Protein AF-A0A1Z5JQT5-F1 (afdb_monomer_lite)

Structure (mmCIF, N/CA/C/O backbone):
data_AF-A0A1Z5JQT5-F1
#
_entry.id   AF-A0A1Z5JQT5-F1
#
loop_
_atom_site.group_PDB
_atom_site.id
_atom_site.type_symbol
_atom_site.label_atom_id
_atom_site.label_alt_id
_atom_site.label_comp_id
_atom_site.label_asym_id
_atom_site.label_entity_id
_atom_site.label_seq_id
_atom_site.pdbx_PDB_ins_code
_atom_site.Cartn_x
_atom_site.Cartn_y
_atom_site.Cartn_z
_atom_site.occupancy
_atom_site.B_iso_or_equiv
_atom_site.auth_seq_id
_atom_site.auth_comp_id
_atom_site.auth_asym_id
_atom_site.auth_atom_id
_atom_site.pdbx_PDB_model_num
ATOM 1 N N . MET A 1 1 ? -20.930 6.058 6.131 1.00 84.38 1 MET A N 1
ATOM 2 C CA . MET A 1 1 ? -21.187 4.616 6.336 1.00 84.38 1 MET A CA 1
ATOM 3 C C . MET A 1 1 ? -21.715 3.926 5.079 1.00 84.38 1 MET A C 1
ATOM 5 O O . MET A 1 1 ? -20.991 3.110 4.537 1.00 84.38 1 MET A O 1
ATOM 9 N N . THR A 1 2 ? -22.906 4.267 4.563 1.00 89.25 2 THR A N 1
ATOM 10 C CA . THR A 1 2 ? -23.561 3.540 3.448 1.00 89.25 2 THR A CA 1
ATOM 11 C C . THR A 1 2 ? -22.712 3.396 2.183 1.00 89.25 2 THR A C 1
ATOM 13 O O . THR A 1 2 ? -22.731 2.344 1.564 1.00 89.25 2 THR A O 1
ATOM 16 N N . GLN A 1 3 ? -21.939 4.419 1.809 1.00 91.00 3 GLN A N 1
ATOM 17 C CA . GLN A 1 3 ? -21.047 4.343 0.643 1.00 91.00 3 GLN A CA 1
ATOM 18 C C . GLN A 1 3 ? -19.898 3.344 0.835 1.00 91.00 3 GLN A C 1
ATOM 20 O O . GLN A 1 3 ? -19.512 2.678 -0.115 1.00 91.00 3 GLN A O 1
ATOM 25 N N . ILE A 1 4 ? -19.366 3.243 2.057 1.00 93.81 4 ILE A N 1
ATOM 26 C CA . ILE A 1 4 ? -18.270 2.327 2.394 1.00 93.81 4 ILE A CA 1
ATOM 27 C C . ILE A 1 4 ? -18.799 0.894 2.371 1.00 93.81 4 ILE A C 1
ATOM 29 O O . ILE A 1 4 ? -18.241 0.053 1.678 1.00 93.81 4 ILE A O 1
ATOM 33 N N . GLN A 1 5 ? -19.921 0.648 3.056 1.00 92.62 5 GLN A N 1
ATOM 34 C CA . GLN A 1 5 ? -20.553 -0.670 3.064 1.00 92.62 5 GLN A CA 1
ATOM 35 C C . GLN A 1 5 ? -20.974 -1.101 1.656 1.00 92.62 5 GLN A C 1
ATOM 37 O O . GLN A 1 5 ? -20.654 -2.203 1.246 1.00 92.62 5 GLN A O 1
ATOM 42 N N . GLY A 1 6 ? -21.592 -0.212 0.873 1.00 92.19 6 GLY A N 1
ATOM 43 C CA . GLY A 1 6 ? -22.003 -0.543 -0.491 1.00 92.19 6 GLY A CA 1
ATOM 44 C C . GLY A 1 6 ? -20.834 -0.896 -1.416 1.00 92.19 6 GLY A C 1
ATOM 45 O O . GLY A 1 6 ? -21.011 -1.690 -2.332 1.00 92.19 6 GLY A O 1
ATOM 46 N N . ALA A 1 7 ? -19.638 -0.343 -1.181 1.00 91.88 7 ALA A N 1
ATOM 47 C CA . ALA A 1 7 ? -18.440 -0.748 -1.914 1.00 91.88 7 ALA A CA 1
ATOM 48 C C . ALA A 1 7 ? -17.965 -2.154 -1.510 1.00 91.88 7 ALA A C 1
ATOM 50 O O . ALA A 1 7 ? -17.569 -2.923 -2.382 1.00 91.88 7 ALA A O 1
ATOM 51 N N . VAL A 1 8 ? -18.033 -2.492 -0.217 1.00 89.69 8 VAL A N 1
ATOM 52 C CA . VAL A 1 8 ? -17.745 -3.847 0.287 1.00 89.69 8 VAL A CA 1
ATOM 53 C C . VAL A 1 8 ? -18.736 -4.852 -0.291 1.00 89.69 8 VAL A C 1
ATOM 55 O O . VAL A 1 8 ? -18.311 -5.848 -0.866 1.00 89.69 8 VAL A O 1
ATOM 58 N N . ASP A 1 9 ? -20.035 -4.557 -0.206 1.00 88.06 9 ASP A N 1
ATOM 59 C CA . ASP A 1 9 ? -21.102 -5.415 -0.728 1.00 88.06 9 ASP A CA 1
ATOM 60 C C . ASP A 1 9 ? -20.895 -5.665 -2.225 1.00 88.06 9 ASP A C 1
ATOM 62 O O . ASP A 1 9 ? -20.856 -6.807 -2.663 1.00 88.06 9 ASP A O 1
ATOM 66 N N . TRP A 1 10 ? -20.638 -4.609 -3.006 1.00 86.75 10 TRP A N 1
ATOM 67 C CA . TRP A 1 10 ? -20.385 -4.740 -4.441 1.00 86.75 10 TRP A CA 1
ATOM 68 C C . TRP A 1 10 ? -19.139 -5.581 -4.749 1.00 86.75 10 TRP A C 1
ATOM 70 O O . TRP A 1 10 ? -19.194 -6.466 -5.594 1.00 86.75 10 TRP A O 1
ATOM 80 N N . LEU A 1 11 ? -18.013 -5.347 -4.064 1.00 80.62 11 LEU A N 1
ATOM 81 C CA . LEU A 1 11 ? -16.800 -6.149 -4.266 1.00 80.62 11 LEU A CA 1
ATOM 82 C C . LEU A 1 11 ? -17.009 -7.618 -3.869 1.00 80.62 11 LEU A C 1
ATOM 84 O O . LEU A 1 11 ? -16.407 -8.508 -4.473 1.00 80.62 11 LEU A O 1
ATOM 88 N N . SER A 1 12 ? -17.849 -7.879 -2.870 1.00 77.38 12 SER A N 1
ATOM 89 C CA . SER A 1 12 ? -18.138 -9.240 -2.432 1.00 77.38 12 SER A CA 1
ATOM 90 C C . SER A 1 12 ? -19.065 -9.953 -3.405 1.00 77.38 12 SER A C 1
ATOM 92 O O . SER A 1 12 ? -18.707 -11.004 -3.934 1.00 77.38 12 SER A O 1
ATOM 94 N N . ASP A 1 13 ? -20.197 -9.331 -3.715 1.00 76.75 13 ASP A N 1
ATOM 95 C CA . ASP A 1 13 ? -21.256 -9.918 -4.527 1.00 76.75 13 ASP A CA 1
ATOM 96 C C . ASP A 1 13 ? -20.857 -10.023 -6.007 1.00 76.75 13 ASP A C 1
ATOM 98 O O . ASP A 1 13 ? -21.159 -11.019 -6.663 1.00 76.75 13 ASP A O 1
ATOM 102 N N . GLU A 1 14 ? -20.153 -9.019 -6.544 1.00 76.44 14 GLU A N 1
ATOM 103 C CA . GLU A 1 14 ? -19.874 -8.913 -7.985 1.00 76.44 14 GLU A CA 1
ATOM 104 C C . GLU A 1 14 ? -18.462 -9.358 -8.369 1.00 76.44 14 GLU A C 1
ATOM 106 O O . GLU A 1 14 ? -18.218 -9.714 -9.524 1.00 76.44 14 GLU A O 1
ATOM 111 N N . CYS A 1 15 ? -17.506 -9.309 -7.436 1.00 72.12 15 CYS A N 1
ATOM 112 C CA . CYS A 1 15 ? -16.122 -9.717 -7.696 1.00 72.12 15 CYS A CA 1
ATOM 113 C C . CYS A 1 15 ? -15.707 -10.979 -6.928 1.00 72.12 15 CYS A C 1
ATOM 115 O O . CYS A 1 15 ? -14.602 -11.478 -7.153 1.00 72.12 15 CYS A O 1
ATOM 117 N N . GLY A 1 16 ? -16.565 -11.508 -6.049 1.00 65.94 16 GLY A N 1
ATOM 118 C CA . GLY A 1 16 ? -16.287 -12.718 -5.273 1.00 65.94 16 GLY A CA 1
ATOM 119 C C . GLY A 1 16 ? -15.163 -12.544 -4.252 1.00 65.94 16 GLY A C 1
ATOM 120 O O . GLY A 1 16 ? -14.545 -13.527 -3.849 1.00 65.94 16 GLY A O 1
ATOM 121 N N . VAL A 1 17 ? -14.845 -11.305 -3.862 1.00 75.69 17 VAL A N 1
ATOM 122 C CA . VAL A 1 17 ? -13.836 -11.043 -2.833 1.00 75.69 17 VAL A CA 1
ATOM 123 C C . VAL A 1 17 ? -14.492 -11.247 -1.462 1.00 75.69 17 VAL A C 1
ATOM 125 O O . VAL A 1 17 ? -15.486 -10.581 -1.165 1.00 75.69 17 VAL A O 1
ATOM 128 N N . PRO A 1 18 ? -13.978 -12.136 -0.595 1.00 77.94 18 PRO A N 1
ATOM 129 C CA . PRO A 1 18 ? -14.559 -12.316 0.731 1.00 77.94 18 PRO A CA 1
ATOM 130 C C . PRO A 1 18 ? -14.515 -11.003 1.523 1.00 77.94 18 PRO A C 1
ATOM 132 O O . PRO A 1 18 ? -13.472 -10.345 1.584 1.00 77.94 18 PRO A O 1
ATOM 135 N N . ALA A 1 19 ? -15.639 -10.596 2.115 1.00 79.88 19 ALA A N 1
ATOM 136 C CA . ALA A 1 19 ? -15.741 -9.326 2.839 1.00 79.88 19 ALA A CA 1
ATOM 137 C C . ALA A 1 19 ? -14.724 -9.235 3.994 1.00 79.88 19 ALA A C 1
ATOM 139 O O . ALA A 1 19 ? -14.162 -8.174 4.251 1.00 79.88 19 ALA A O 1
ATOM 140 N N . GLU A 1 20 ? -14.409 -10.358 4.638 1.00 82.81 20 GLU A N 1
ATOM 141 C CA . GLU A 1 20 ? -13.404 -10.480 5.699 1.00 82.81 20 GLU A CA 1
ATOM 142 C C . GLU A 1 20 ? -11.948 -10.263 5.238 1.00 82.81 20 GLU A C 1
ATOM 144 O O . GLU A 1 20 ? -11.056 -10.027 6.064 1.00 82.81 20 GLU A O 1
ATOM 149 N N . GLU A 1 21 ? -11.688 -10.328 3.929 1.00 83.50 21 GLU A N 1
ATOM 150 C CA . GLU A 1 21 ? -10.397 -9.987 3.323 1.00 83.50 21 GLU A CA 1
ATOM 151 C C . GLU A 1 21 ? -10.305 -8.485 2.977 1.00 83.50 21 GLU A C 1
ATOM 153 O O . GLU A 1 21 ? -9.206 -7.951 2.803 1.00 83.50 21 GLU A O 1
ATOM 158 N N . MET A 1 22 ? -11.427 -7.752 2.964 1.00 88.12 22 MET A N 1
ATOM 159 C CA . MET A 1 22 ? -11.479 -6.303 2.714 1.00 88.12 22 MET A CA 1
ATOM 160 C C . MET A 1 22 ? -11.195 -5.501 3.989 1.00 88.12 22 MET A C 1
ATOM 162 O O . MET A 1 22 ? -12.060 -4.877 4.593 1.00 88.12 22 MET A O 1
ATOM 166 N N . ARG A 1 23 ? -9.935 -5.532 4.418 1.00 92.69 23 ARG A N 1
ATOM 167 C CA . ARG A 1 23 ? -9.510 -5.036 5.740 1.00 92.69 23 ARG A CA 1
ATOM 168 C C . ARG A 1 23 ? -9.166 -3.546 5.780 1.00 92.69 23 ARG A C 1
ATOM 170 O O . ARG A 1 23 ? -9.054 -2.979 6.865 1.00 92.69 23 ARG A O 1
ATOM 177 N N . GLY A 1 24 ? -8.954 -2.932 4.620 1.00 97.12 24 GLY A N 1
ATOM 178 C CA . GLY A 1 24 ? -8.420 -1.580 4.492 1.00 97.12 24 GLY A CA 1
ATOM 179 C C . GLY A 1 24 ? -9.352 -0.626 3.771 1.00 97.12 24 GLY A C 1
ATOM 180 O O . GLY A 1 24 ? -10.077 -1.026 2.862 1.00 97.12 24 GLY A O 1
ATOM 181 N N . PHE A 1 25 ? -9.268 0.653 4.121 1.00 97.69 25 PHE A N 1
ATOM 182 C CA . PHE A 1 25 ? -9.968 1.718 3.416 1.00 97.69 25 PHE A CA 1
ATOM 183 C C . PHE A 1 25 ? -9.046 2.896 3.101 1.00 97.69 25 PHE A C 1
ATOM 185 O O . PHE A 1 25 ? -8.092 3.185 3.819 1.00 97.69 25 PHE A O 1
ATOM 192 N N . ARG A 1 26 ? -9.350 3.585 2.000 1.00 96.62 26 ARG A N 1
ATOM 193 C CA . ARG A 1 26 ? -8.814 4.905 1.675 1.00 96.62 26 ARG A CA 1
ATOM 194 C C . ARG A 1 26 ? -9.935 5.744 1.093 1.00 96.62 26 ARG A C 1
ATOM 196 O O . ARG A 1 26 ? -10.565 5.352 0.112 1.00 96.62 26 ARG A O 1
ATOM 203 N N . THR A 1 27 ? -10.165 6.914 1.670 1.00 95.81 27 THR A N 1
ATOM 204 C CA . THR A 1 27 ? -11.237 7.797 1.220 1.00 95.81 27 THR A CA 1
ATOM 205 C C . THR A 1 27 ? -10.892 8.472 -0.120 1.00 95.81 27 THR A C 1
ATOM 207 O O . THR A 1 27 ? -9.739 8.875 -0.338 1.00 95.81 27 THR A O 1
ATOM 210 N N . PRO A 1 28 ? -11.866 8.662 -1.028 1.00 94.50 28 PRO A N 1
ATOM 211 C CA . PRO A 1 28 ? -11.665 9.435 -2.250 1.00 94.50 28 PRO A CA 1
ATOM 212 C C . PRO A 1 28 ? -11.107 10.839 -1.979 1.00 94.50 28 PRO A C 1
ATOM 214 O O . PRO A 1 28 ? -11.523 11.528 -1.045 1.00 94.50 28 PRO A O 1
ATOM 217 N N . PHE A 1 29 ? -10.158 11.270 -2.818 1.00 92.38 29 PHE A N 1
ATOM 218 C CA . PHE A 1 29 ? -9.464 12.565 -2.717 1.00 92.38 29 PHE A CA 1
ATOM 219 C C . PHE A 1 29 ? -8.757 12.819 -1.376 1.00 92.38 29 PHE A C 1
ATOM 221 O O . PHE A 1 29 ? -8.445 13.967 -1.062 1.00 92.38 29 PHE A O 1
ATOM 228 N N . LEU A 1 30 ? -8.540 11.774 -0.567 1.00 93.75 30 LEU A N 1
ATOM 229 C CA . LEU A 1 30 ? -8.039 11.892 0.808 1.00 93.75 30 LEU A CA 1
ATOM 230 C C . LEU A 1 30 ? -8.900 12.843 1.658 1.00 93.75 30 LEU A C 1
ATOM 232 O O . LEU A 1 30 ? -8.445 13.453 2.628 1.00 93.75 30 LEU A O 1
ATOM 236 N N . ASN A 1 31 ? -10.173 12.999 1.288 1.00 94.31 31 ASN A N 1
ATOM 237 C CA . ASN A 1 31 ? -11.104 13.872 1.967 1.00 94.31 31 ASN A CA 1
ATOM 238 C C . ASN A 1 31 ? -11.766 13.177 3.168 1.00 94.31 31 ASN A C 1
ATOM 240 O O . ASN A 1 31 ? -12.968 12.933 3.174 1.00 94.31 31 ASN A O 1
ATOM 244 N N . TRP A 1 32 ? -10.965 12.855 4.181 1.00 95.81 32 TRP A N 1
ATOM 245 C CA . TRP A 1 32 ? -11.426 12.211 5.414 1.00 95.81 32 TRP A CA 1
ATOM 246 C C . TRP A 1 32 ? -11.886 13.248 6.449 1.00 95.81 32 TRP A C 1
ATOM 248 O O . TRP A 1 32 ? -11.502 14.423 6.389 1.00 95.81 32 TRP A O 1
ATOM 258 N N . ASP A 1 33 ? -12.688 12.795 7.404 1.00 97.06 33 ASP A N 1
ATOM 259 C CA . ASP A 1 33 ? -13.052 13.492 8.637 1.00 97.06 33 ASP A CA 1
ATOM 260 C C . ASP A 1 33 ? -13.248 12.475 9.778 1.00 97.06 33 ASP A C 1
ATOM 262 O O . ASP A 1 33 ? -13.105 11.269 9.568 1.00 97.06 33 ASP A O 1
ATOM 266 N N . ASP A 1 34 ? -13.597 12.943 10.979 1.00 97.44 34 ASP A N 1
ATOM 267 C CA . ASP A 1 34 ? -13.868 12.053 12.117 1.00 97.44 34 ASP A CA 1
ATOM 268 C C . ASP A 1 34 ? -14.972 11.033 11.810 1.00 97.44 34 ASP A C 1
ATOM 270 O O . ASP A 1 34 ? -14.841 9.847 12.102 1.00 97.44 34 ASP A O 1
ATOM 274 N N . SER A 1 35 ? -16.042 11.467 11.136 1.00 97.62 35 SER A N 1
ATOM 275 C CA . SER A 1 35 ? -17.159 10.586 10.788 1.00 97.62 35 SER A CA 1
ATOM 276 C C . SER A 1 35 ? -16.720 9.431 9.885 1.00 97.62 35 SER A C 1
ATOM 278 O O . SER A 1 35 ? -17.228 8.318 10.012 1.00 97.62 35 SER A O 1
ATOM 280 N N . THR A 1 36 ? -15.754 9.668 8.997 1.00 97.62 36 THR A N 1
ATOM 281 C CA . THR A 1 36 ? -15.153 8.647 8.139 1.00 97.62 36 THR A CA 1
ATOM 282 C C . THR A 1 36 ? -14.489 7.572 8.997 1.00 97.62 36 THR A C 1
ATOM 284 O O . THR A 1 36 ? -14.853 6.405 8.877 1.00 97.62 36 THR A O 1
ATOM 287 N N . LEU A 1 37 ? -13.607 7.966 9.919 1.00 98.19 37 LEU A N 1
ATOM 288 C CA . LEU A 1 37 ? -12.870 7.052 10.800 1.00 98.19 37 LEU A CA 1
ATOM 289 C C . LEU A 1 37 ? -13.805 6.287 11.749 1.00 98.19 37 LEU A C 1
ATOM 291 O O . LEU A 1 37 ? -13.690 5.071 11.896 1.00 98.19 37 LEU A O 1
ATOM 295 N N . GLN A 1 38 ? -14.799 6.968 12.324 1.00 98.38 38 GLN A N 1
ATOM 296 C CA . GLN A 1 38 ? -15.797 6.331 13.187 1.00 98.38 38 GLN A CA 1
ATOM 297 C C . GLN A 1 38 ? -16.672 5.331 12.424 1.00 98.38 38 GLN A C 1
ATOM 299 O O . GLN A 1 38 ? -17.009 4.275 12.957 1.00 98.38 38 GLN A O 1
ATOM 304 N N . ASN A 1 39 ? -17.008 5.616 11.163 1.00 98.19 39 ASN A N 1
ATOM 305 C CA . ASN A 1 39 ? -17.723 4.661 10.321 1.00 98.19 39 ASN A CA 1
ATOM 306 C C . ASN A 1 39 ? -16.871 3.419 10.031 1.00 98.19 39 ASN A C 1
ATOM 308 O O . ASN A 1 39 ? -17.399 2.317 10.096 1.00 98.19 39 ASN A O 1
ATOM 312 N N . LEU A 1 40 ? -15.577 3.577 9.734 1.00 98.25 40 LEU A N 1
ATOM 313 C CA . LEU A 1 40 ? -14.667 2.445 9.506 1.00 98.25 40 LEU A CA 1
ATOM 314 C C . LEU A 1 40 ? -14.547 1.559 10.742 1.00 98.25 40 LEU A C 1
ATOM 316 O O . LEU A 1 40 ? -14.677 0.341 10.642 1.00 98.25 40 LEU A O 1
ATOM 320 N N . HIS A 1 41 ? -14.384 2.182 11.907 1.00 98.06 41 HIS A N 1
ATOM 321 C CA . HIS A 1 41 ? -14.336 1.486 13.185 1.00 98.06 41 HIS A CA 1
ATOM 322 C C . HIS A 1 41 ? -15.634 0.709 13.462 1.00 98.06 41 HIS A C 1
ATOM 324 O O . HIS A 1 41 ? -15.585 -0.464 13.818 1.00 98.06 41 HIS A O 1
ATOM 330 N N . GLN A 1 42 ? -16.801 1.321 13.229 1.00 97.25 42 GLN A N 1
ATOM 331 C CA . GLN A 1 42 ? -18.102 0.656 13.398 1.00 97.25 42 GLN A CA 1
ATOM 332 C C . GLN A 1 42 ? -18.321 -0.502 12.417 1.00 97.25 42 GLN A C 1
ATOM 334 O O . GLN A 1 42 ? -18.984 -1.475 12.766 1.00 97.25 42 GLN A O 1
ATOM 339 N N . LEU A 1 43 ? -17.771 -0.400 11.206 1.00 96.00 43 LEU A N 1
ATOM 340 C CA . LEU A 1 43 ? -17.831 -1.448 10.187 1.00 96.00 43 LEU A CA 1
ATOM 341 C C . LEU A 1 43 ? -16.770 -2.546 10.384 1.00 96.00 43 LEU A C 1
ATOM 343 O O . LEU A 1 43 ? -16.779 -3.529 9.652 1.00 96.00 43 LEU A O 1
ATOM 347 N N . GLY A 1 44 ? -15.876 -2.408 11.367 1.00 95.50 44 GLY A N 1
ATOM 348 C CA . GLY A 1 44 ? -14.864 -3.419 11.676 1.00 95.50 44 GLY A CA 1
ATOM 349 C C . GLY A 1 44 ? -13.681 -3.451 10.707 1.00 95.50 44 GLY A C 1
ATOM 350 O O . GLY A 1 44 ? -13.011 -4.479 10.610 1.00 95.50 44 GLY A O 1
ATOM 351 N N . PHE A 1 45 ? -13.400 -2.350 10.000 1.00 98.00 45 PHE A N 1
ATOM 352 C CA . PHE A 1 45 ? -12.171 -2.238 9.212 1.00 98.00 45 PHE A CA 1
ATOM 353 C C . PHE A 1 45 ? -10.944 -2.317 10.124 1.00 98.00 45 PHE A C 1
ATOM 355 O O . PHE A 1 45 ? -10.934 -1.774 11.229 1.00 98.00 45 PHE A O 1
ATOM 362 N N . LEU A 1 46 ? -9.886 -2.960 9.633 1.00 97.81 46 LEU A N 1
ATOM 363 C CA . LEU A 1 46 ? -8.621 -3.056 10.353 1.00 97.81 46 LEU A CA 1
ATOM 364 C C . LEU A 1 46 ? -7.843 -1.742 10.282 1.00 97.81 46 LEU A C 1
ATOM 366 O O . LEU A 1 46 ? -7.211 -1.361 11.267 1.00 97.81 46 LEU A O 1
ATOM 370 N N . TYR A 1 47 ? -7.852 -1.077 9.122 1.00 98.62 47 TYR A N 1
ATOM 371 C CA . TYR A 1 47 ? -7.077 0.144 8.930 1.00 98.62 47 TYR A CA 1
ATOM 372 C C . TYR A 1 47 ? -7.690 1.155 7.953 1.00 98.62 47 TYR A C 1
ATOM 374 O O . TYR A 1 47 ? -8.330 0.790 6.964 1.00 98.62 47 TYR A O 1
ATOM 382 N N . ASP A 1 48 ? -7.415 2.432 8.214 1.00 98.50 48 ASP A N 1
ATOM 383 C CA . ASP A 1 48 ? -7.474 3.530 7.250 1.00 98.50 48 ASP A CA 1
ATOM 384 C C . ASP A 1 48 ? -6.068 3.822 6.692 1.00 98.50 48 ASP A C 1
ATOM 386 O O . ASP A 1 48 ? -5.038 3.525 7.305 1.00 98.50 48 ASP A O 1
ATOM 390 N N . SER A 1 49 ? -6.018 4.356 5.477 1.00 97.62 49 SER A N 1
ATOM 391 C CA . SER A 1 49 ? -4.811 4.928 4.884 1.00 97.62 49 SER A CA 1
ATOM 392 C C . SER A 1 49 ? -5.193 6.162 4.085 1.00 97.62 49 SER A C 1
ATOM 394 O O . SER A 1 49 ? -5.054 6.193 2.858 1.00 97.62 49 SER A O 1
ATOM 396 N N . SER A 1 50 ? -5.739 7.160 4.778 1.00 96.38 50 SER A N 1
ATOM 397 C CA . SER A 1 50 ? -6.194 8.412 4.169 1.00 96.38 50 SER A CA 1
ATOM 398 C C . SER A 1 50 ? -5.447 9.639 4.684 1.00 96.38 50 SER A C 1
ATOM 400 O O . SER A 1 50 ? -5.555 10.709 4.073 1.00 96.38 50 SER A O 1
ATOM 402 N N . ILE A 1 51 ? -4.714 9.536 5.797 1.00 95.38 51 ILE A N 1
ATOM 403 C CA . ILE A 1 51 ? -4.215 10.709 6.506 1.00 95.38 51 ILE A CA 1
ATOM 404 C C . ILE A 1 51 ? -2.755 10.988 6.154 1.00 95.38 51 ILE A C 1
ATOM 406 O O . ILE A 1 51 ? -1.840 10.230 6.472 1.00 95.38 51 ILE A O 1
ATOM 410 N N . ALA A 1 52 ? -2.515 12.138 5.524 1.00 93.12 52 ALA A N 1
ATOM 411 C CA . ALA A 1 52 ? -1.165 12.638 5.302 1.00 93.12 52 ALA A CA 1
ATOM 412 C C . ALA A 1 52 ? -0.650 13.392 6.549 1.00 93.12 52 ALA A C 1
ATOM 414 O O . ALA A 1 52 ? -1.324 14.322 7.020 1.00 93.12 52 ALA A O 1
ATOM 415 N N . PRO A 1 53 ? 0.535 13.036 7.082 1.00 91.75 53 PRO A N 1
ATOM 416 C CA . PRO A 1 53 ? 1.162 13.781 8.164 1.00 91.75 53 PRO A CA 1
ATOM 417 C C . PRO A 1 53 ? 1.795 15.087 7.664 1.00 91.75 53 PRO A C 1
ATOM 419 O O . PRO A 1 53 ? 2.236 15.177 6.519 1.00 91.75 53 PRO A O 1
ATOM 422 N N . VAL A 1 54 ? 1.909 16.082 8.548 1.00 88.19 54 VAL A N 1
ATOM 423 C CA . VAL A 1 54 ? 2.630 17.356 8.292 1.00 88.19 54 VAL A CA 1
ATOM 424 C C . VAL A 1 54 ? 3.923 17.480 9.104 1.00 88.19 54 VAL A C 1
ATOM 426 O O . VAL A 1 54 ? 4.408 18.571 9.402 1.00 88.19 54 VAL A O 1
ATOM 429 N N . ASP A 1 55 ? 4.531 16.349 9.449 1.00 81.94 55 ASP A N 1
ATOM 430 C CA . ASP A 1 55 ? 5.697 16.243 10.329 1.00 81.94 55 ASP A CA 1
ATOM 431 C C . ASP A 1 55 ? 7.044 16.480 9.611 1.00 81.94 55 ASP A C 1
ATOM 433 O O . ASP A 1 55 ? 8.088 16.076 10.114 1.00 81.94 55 ASP A O 1
ATOM 437 N N . HIS A 1 56 ? 7.064 17.166 8.460 1.00 85.12 56 HIS A N 1
ATOM 438 C CA . HIS A 1 56 ? 8.223 17.277 7.553 1.00 85.12 56 HIS A CA 1
ATOM 439 C C . HIS A 1 56 ? 9.546 17.683 8.224 1.00 85.12 56 HIS A C 1
ATOM 441 O O . HIS A 1 56 ? 10.615 17.175 7.884 1.00 85.12 56 HIS A O 1
ATOM 447 N N . THR A 1 57 ? 9.501 18.612 9.181 1.00 84.88 57 THR A N 1
ATOM 448 C CA . THR A 1 57 ? 10.703 19.032 9.918 1.00 84.88 57 THR A CA 1
ATOM 449 C C . THR A 1 57 ? 11.066 18.027 11.010 1.00 84.88 57 THR A C 1
ATOM 451 O O . THR A 1 57 ? 12.235 17.673 11.151 1.00 84.88 57 THR A O 1
ATOM 454 N N . ALA A 1 58 ? 10.072 17.538 11.756 1.00 87.12 58 ALA A N 1
ATOM 455 C CA . ALA A 1 58 ? 10.269 16.592 12.854 1.00 87.12 58 ALA A CA 1
ATOM 456 C C . ALA A 1 58 ? 10.772 15.224 12.355 1.00 87.12 58 ALA A C 1
ATOM 458 O O . ALA A 1 58 ? 11.656 14.623 12.966 1.00 87.12 58 ALA A O 1
ATOM 459 N N . ASN A 1 59 ? 10.290 14.782 11.191 1.00 88.19 59 ASN A N 1
ATOM 460 C CA . ASN A 1 59 ? 10.700 13.547 10.528 1.00 88.19 59 ASN A CA 1
ATOM 461 C C . ASN A 1 59 ? 12.017 13.677 9.738 1.00 88.19 59 ASN A C 1
ATOM 463 O O . ASN A 1 59 ? 12.429 12.734 9.058 1.00 88.19 59 ASN A O 1
ATOM 467 N N . GLN A 1 60 ? 12.685 14.837 9.804 1.00 93.06 60 GLN A N 1
ATOM 468 C CA . GLN A 1 60 ? 13.918 15.135 9.067 1.00 93.06 60 GLN A CA 1
ATOM 469 C C . GLN A 1 60 ? 13.782 14.908 7.550 1.00 93.06 6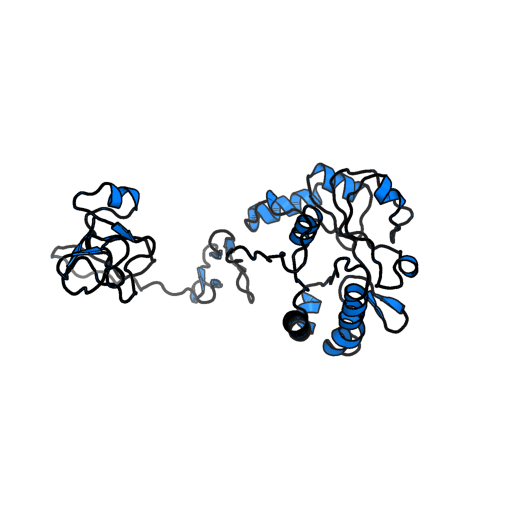0 GLN A C 1
ATOM 471 O O . GLN A 1 60 ? 14.693 14.388 6.900 1.00 93.06 60 GLN A O 1
ATOM 476 N N . ARG A 1 61 ? 12.632 15.292 6.990 1.00 91.31 61 ARG A N 1
ATOM 477 C CA . ARG A 1 61 ? 12.291 15.215 5.564 1.00 91.31 61 ARG A CA 1
ATOM 478 C C . ARG A 1 61 ? 12.514 13.839 4.950 1.00 91.31 61 ARG A C 1
ATOM 480 O O . ARG A 1 61 ? 13.180 13.712 3.917 1.00 91.31 61 ARG A O 1
ATOM 487 N N . GLY A 1 62 ? 11.991 12.808 5.609 1.00 89.75 62 GLY A N 1
ATOM 488 C CA . GLY A 1 62 ? 12.012 11.442 5.080 1.00 89.75 62 GLY A CA 1
ATOM 489 C C . GLY A 1 62 ? 12.730 10.408 5.939 1.00 89.75 62 GLY A C 1
ATOM 490 O O . GLY A 1 62 ? 12.541 9.213 5.717 1.00 89.75 62 GLY A O 1
ATOM 491 N N . ARG A 1 63 ? 13.563 10.831 6.902 1.00 94.00 63 ARG A N 1
ATOM 492 C CA . ARG A 1 63 ? 14.434 9.904 7.650 1.00 94.00 63 ARG A CA 1
ATOM 493 C C . ARG A 1 63 ? 13.778 9.291 8.883 1.00 94.00 63 ARG A C 1
ATOM 495 O O . ARG A 1 63 ? 14.149 8.189 9.263 1.00 94.00 63 ARG A O 1
ATOM 502 N N . ASN A 1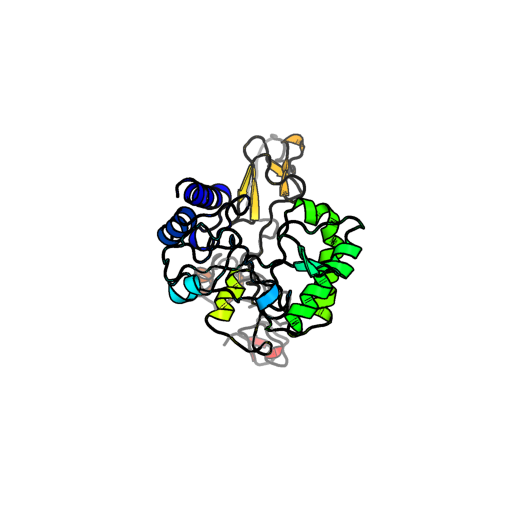 64 ? 12.854 9.989 9.535 1.00 94.38 64 ASN A N 1
ATOM 503 C CA . ASN A 1 64 ? 12.244 9.547 10.789 1.00 94.38 64 ASN A CA 1
ATOM 504 C C . ASN A 1 64 ? 10.723 9.701 10.757 1.00 94.38 64 ASN A C 1
ATOM 506 O O . ASN A 1 64 ? 10.160 10.526 11.470 1.00 94.38 64 ASN A O 1
ATOM 510 N N . HIS A 1 65 ? 10.064 8.957 9.875 1.00 92.62 65 HIS A N 1
ATOM 511 C CA . HIS A 1 65 ? 8.616 9.049 9.725 1.00 92.62 65 HIS A CA 1
ATOM 512 C C . HIS A 1 65 ? 7.865 8.304 10.820 1.00 92.62 65 HIS A C 1
ATOM 514 O O . HIS A 1 65 ? 8.293 7.244 11.272 1.00 92.62 65 HIS A O 1
ATOM 520 N N . THR A 1 66 ? 6.703 8.835 11.183 1.00 92.94 66 THR A N 1
ATOM 521 C CA . THR A 1 66 ? 5.744 8.154 12.055 1.00 92.94 66 THR A CA 1
ATOM 522 C C . THR A 1 66 ? 5.379 6.786 11.466 1.00 92.94 66 THR A C 1
ATOM 524 O O . THR A 1 66 ? 4.960 6.715 10.313 1.00 92.94 66 THR A O 1
ATOM 527 N N . TRP A 1 67 ? 5.580 5.704 12.222 1.00 96.38 67 TRP A N 1
ATOM 528 C CA . TRP A 1 67 ? 5.122 4.356 11.854 1.00 96.38 67 TRP A CA 1
ATOM 529 C C . TRP A 1 67 ? 3.588 4.285 11.872 1.00 96.38 67 TRP A C 1
ATOM 531 O O . TRP A 1 67 ? 2.979 5.157 12.484 1.00 96.38 67 TRP A O 1
ATOM 541 N N . PRO A 1 68 ? 2.944 3.279 11.250 1.00 97.81 68 PRO A N 1
ATOM 542 C CA . PRO A 1 68 ? 1.523 3.032 11.479 1.00 97.81 68 PRO A CA 1
ATOM 543 C C . PRO A 1 68 ? 1.190 2.964 12.974 1.00 97.81 68 PRO A C 1
ATOM 545 O O . PRO A 1 68 ? 2.012 2.545 13.792 1.00 97.81 68 PRO A O 1
ATOM 548 N N . PHE A 1 69 ? -0.006 3.392 13.345 1.00 97.69 69 PHE A N 1
ATOM 549 C CA . PHE A 1 69 ? -0.424 3.438 14.744 1.00 97.69 69 PHE A CA 1
ATOM 550 C C . PHE A 1 69 ? -1.925 3.230 14.848 1.00 97.69 69 PHE A C 1
ATOM 552 O O . PHE A 1 69 ? -2.665 3.457 13.898 1.00 97.69 69 PHE A O 1
ATOM 559 N N . THR A 1 70 ? -2.383 2.801 16.010 1.00 98.06 70 THR A N 1
ATOM 560 C CA . THR A 1 70 ? -3.804 2.668 16.318 1.00 98.06 70 THR A CA 1
ATOM 561 C C . THR A 1 70 ? -4.391 3.994 16.805 1.00 98.06 70 THR A C 1
ATOM 563 O O . THR A 1 70 ? -3.701 4.807 17.424 1.00 98.06 70 THR A O 1
ATOM 566 N N . LEU A 1 71 ? -5.670 4.243 16.520 1.00 97.75 71 LEU A N 1
ATOM 567 C CA . LEU A 1 71 ? -6.360 5.503 16.817 1.00 97.75 71 LEU A CA 1
ATOM 568 C C . LEU A 1 71 ? -6.831 5.604 18.280 1.00 97.75 71 LEU A C 1
ATOM 570 O O . LEU A 1 71 ? -7.975 5.962 18.565 1.00 97.75 71 LEU A O 1
ATOM 574 N N . GLU A 1 72 ? -5.957 5.313 19.243 1.00 97.44 72 GLU A N 1
ATOM 575 C CA . GLU A 1 72 ? -6.169 5.701 20.639 1.00 97.44 72 GLU A CA 1
ATOM 576 C C . GLU A 1 72 ? -5.756 7.157 20.879 1.00 97.44 72 GLU A C 1
ATOM 578 O O . GLU A 1 72 ? -4.866 7.695 20.216 1.00 97.44 72 GLU A O 1
ATOM 583 N N . GLN A 1 73 ? -6.353 7.778 21.901 1.00 96.00 73 GLN A N 1
ATOM 584 C CA . GLN A 1 73 ? -6.098 9.178 22.254 1.00 96.00 73 GLN A CA 1
ATOM 585 C C . GLN A 1 73 ? -4.601 9.543 22.334 1.00 96.00 73 GLN A C 1
ATOM 587 O O . GLN A 1 73 ? -4.222 10.540 21.725 1.00 96.00 73 GLN A O 1
ATOM 592 N N . PRO A 1 74 ? -3.715 8.753 22.984 1.00 95.44 74 PRO A N 1
ATOM 593 C CA . PRO A 1 74 ? -2.303 9.125 23.090 1.00 95.44 74 PRO A CA 1
ATOM 594 C C . PRO A 1 74 ? -1.572 9.221 21.746 1.00 95.44 74 PRO A C 1
ATOM 596 O O . PRO A 1 74 ? -0.624 9.997 21.635 1.00 95.44 74 PRO A O 1
ATOM 599 N N . ASN A 1 75 ? -1.982 8.432 20.748 1.00 95.38 75 ASN A N 1
ATOM 600 C CA . ASN A 1 75 ? -1.395 8.462 19.409 1.00 95.38 75 ASN A CA 1
ATOM 601 C C . ASN A 1 75 ? -1.966 9.631 18.599 1.00 95.38 75 ASN A C 1
ATOM 603 O O . ASN A 1 75 ? -1.209 10.344 17.942 1.00 95.38 75 ASN A O 1
ATOM 607 N N . ILE A 1 76 ? -3.278 9.874 18.713 1.00 94.38 76 ILE A N 1
ATOM 608 C CA . ILE A 1 76 ? -3.957 11.023 18.095 1.00 94.38 76 ILE A CA 1
ATOM 609 C C . ILE A 1 76 ? -3.300 12.336 18.543 1.00 94.38 76 ILE A C 1
ATOM 611 O O . ILE A 1 76 ? -2.976 13.176 17.708 1.00 94.38 76 ILE A O 1
ATOM 615 N N . ASP A 1 77 ? -3.019 12.485 19.840 1.00 91.69 77 ASP A N 1
ATOM 616 C CA . ASP A 1 77 ? -2.414 13.699 20.406 1.00 91.69 77 ASP A CA 1
ATOM 617 C C . ASP A 1 77 ? -1.001 13.990 19.859 1.00 91.69 77 ASP A C 1
ATOM 619 O O . ASP A 1 77 ? -0.545 15.136 19.864 1.00 91.69 77 ASP A O 1
ATOM 623 N N . GLN A 1 78 ? -0.290 12.958 19.396 1.00 88.00 78 GLN A N 1
ATOM 624 C CA . GLN A 1 78 ? 1.080 13.060 18.882 1.00 88.00 78 GLN A CA 1
ATOM 625 C C . GLN A 1 78 ? 1.139 13.208 17.357 1.00 88.00 78 GLN A C 1
ATOM 627 O O . GLN A 1 78 ? 2.195 13.546 16.814 1.00 88.00 78 GLN A O 1
ATOM 632 N N . PHE A 1 79 ? 0.027 12.977 16.659 1.00 88.50 79 PHE A N 1
ATOM 633 C CA . PHE A 1 79 ? -0.011 12.908 15.207 1.00 88.50 79 PHE A CA 1
ATOM 634 C C . PHE A 1 79 ? -0.574 14.188 14.581 1.00 88.50 79 PHE A C 1
ATOM 636 O O . PHE A 1 79 ? -1.760 14.497 14.668 1.00 88.50 79 PHE A O 1
ATOM 643 N N . GLN A 1 80 ? 0.293 14.942 13.903 1.00 89.50 80 GLN A N 1
ATOM 644 C CA . GLN A 1 80 ? -0.097 16.159 13.188 1.00 89.50 80 GLN A CA 1
ATOM 645 C C . GLN A 1 80 ? -0.453 15.852 11.735 1.00 89.50 80 GLN A C 1
ATOM 647 O O . GLN A 1 80 ? 0.337 15.245 11.010 1.00 89.50 80 GLN A O 1
ATOM 652 N N . THR A 1 81 ? -1.603 16.349 11.282 1.00 91.38 81 THR A N 1
ATOM 653 C CA . THR A 1 81 ? -2.161 16.043 9.957 1.00 91.38 81 THR A CA 1
ATOM 654 C C . THR A 1 81 ? -2.301 17.286 9.082 1.00 91.38 81 THR A C 1
ATOM 656 O O . THR A 1 81 ? -2.285 18.421 9.563 1.00 91.38 81 THR A O 1
ATOM 659 N N . VAL A 1 82 ? -2.522 17.074 7.783 1.00 88.94 82 VAL A N 1
ATOM 660 C CA . VAL A 1 82 ? -2.854 18.143 6.820 1.00 88.94 82 VAL A CA 1
ATOM 661 C C . VAL A 1 82 ? -4.195 18.844 7.097 1.00 88.94 82 VAL A C 1
ATOM 663 O O . VAL A 1 82 ? -4.472 19.883 6.499 1.00 88.94 82 VAL A O 1
ATOM 666 N N . LYS A 1 83 ? -5.030 18.314 8.005 1.00 92.25 83 LYS A N 1
ATOM 667 C CA . LYS A 1 83 ? -6.331 18.879 8.397 1.00 92.25 83 LYS A CA 1
ATOM 668 C C . LYS A 1 83 ? -6.375 19.183 9.907 1.00 92.25 83 LYS A C 1
ATOM 670 O O . LYS A 1 83 ? -7.120 18.531 10.636 1.00 92.25 83 LYS A O 1
ATOM 675 N N . PRO A 1 84 ? -5.646 20.201 10.399 1.00 88.94 84 PRO A N 1
ATOM 676 C CA . PRO A 1 84 ? -5.532 20.482 11.837 1.00 88.94 84 PRO A CA 1
ATOM 677 C C . PRO A 1 84 ? -6.849 20.903 12.515 1.00 88.94 84 PRO A C 1
ATOM 679 O O . PRO A 1 84 ? -6.933 20.916 13.739 1.00 88.94 84 PRO A O 1
ATOM 682 N N . SER A 1 85 ? -7.878 21.276 11.748 1.00 92.50 85 SER A N 1
ATOM 683 C CA . SER A 1 85 ? -9.206 21.612 12.277 1.00 92.50 85 SER A CA 1
ATOM 684 C C . SER A 1 85 ? -10.096 20.395 12.533 1.00 92.50 85 SER A C 1
ATOM 686 O O . SER A 1 85 ? -11.098 20.524 13.237 1.00 92.50 85 SER A O 1
ATOM 688 N N . VAL A 1 86 ? -9.762 19.229 11.974 1.00 94.69 86 VAL A N 1
ATOM 689 C CA . VAL A 1 86 ? -10.524 17.998 12.191 1.00 94.69 86 VAL A CA 1
ATOM 690 C C . VAL A 1 86 ? -10.101 17.399 13.528 1.00 94.69 86 VAL A C 1
ATOM 692 O O . VAL A 1 86 ? -8.952 17.007 13.704 1.00 94.69 86 VAL A O 1
ATOM 695 N N . GLN A 1 87 ? -11.037 17.338 14.473 1.00 94.50 87 GLN A N 1
ATOM 696 C CA . GLN A 1 87 ? -10.842 16.658 15.753 1.00 94.50 87 GLN A CA 1
ATOM 697 C C . GLN A 1 87 ? -11.145 15.174 15.564 1.00 94.50 87 GLN A C 1
ATOM 699 O O . GLN A 1 87 ? -12.274 14.838 15.224 1.00 94.50 87 GLN A O 1
ATOM 704 N N . ILE A 1 88 ? -10.148 14.311 15.755 1.00 96.56 88 ILE A N 1
ATOM 705 C CA . ILE A 1 88 ? -10.314 12.859 15.643 1.00 96.56 88 ILE A CA 1
ATOM 706 C C . ILE A 1 88 ? -10.736 12.315 17.009 1.00 96.56 88 ILE A C 1
ATOM 708 O O . ILE A 1 88 ? -10.023 12.478 18.000 1.00 96.56 88 ILE A O 1
ATOM 712 N N . SER A 1 89 ? -11.893 11.669 17.056 1.00 97.75 89 SER A N 1
ATOM 713 C CA . SER A 1 89 ? -12.372 10.908 18.203 1.00 97.75 89 SER A CA 1
ATOM 714 C C . SER A 1 89 ? -11.635 9.561 18.270 1.00 97.75 89 SER A C 1
ATOM 716 O O . SER A 1 89 ? -11.375 8.962 17.222 1.00 97.75 89 SER A O 1
ATOM 718 N N . PRO A 1 90 ? -11.324 9.025 19.465 1.00 98.19 90 PRO A N 1
ATOM 719 C CA . PRO A 1 90 ? -10.692 7.714 19.583 1.00 98.19 90 PRO A CA 1
ATOM 720 C C . PRO A 1 90 ? -11.489 6.594 18.903 1.00 98.19 90 PRO A C 1
ATOM 722 O O . PRO A 1 90 ? -12.705 6.495 19.061 1.00 98.19 90 PRO A O 1
ATOM 725 N N . ALA A 1 91 ? -10.779 5.715 18.202 1.00 98.25 91 ALA A N 1
ATOM 726 C CA . ALA A 1 91 ? -11.282 4.484 17.600 1.00 98.25 91 ALA A CA 1
ATOM 727 C C . ALA A 1 91 ? -10.304 3.335 17.926 1.00 98.25 91 ALA A C 1
ATOM 729 O O . ALA A 1 91 ? -9.484 2.963 17.084 1.00 98.25 91 ALA A O 1
ATOM 730 N N . PRO A 1 92 ? -10.319 2.811 19.169 1.00 97.25 92 PRO A N 1
ATOM 731 C CA . PRO A 1 92 ? -9.335 1.828 19.620 1.00 97.25 92 PRO A CA 1
ATOM 732 C C . PRO A 1 92 ? -9.291 0.586 18.723 1.00 97.25 92 PRO A C 1
ATOM 734 O O . PRO A 1 92 ? -10.326 0.000 18.417 1.00 97.25 92 PRO A O 1
ATOM 737 N N . GLY A 1 93 ? -8.089 0.167 18.326 1.00 96.00 93 GLY A N 1
ATOM 738 C CA . GLY A 1 93 ? -7.886 -0.983 17.437 1.00 96.00 93 GLY A CA 1
ATOM 739 C C . GLY A 1 93 ? -8.014 -0.701 15.933 1.00 96.00 93 GLY A C 1
ATOM 740 O O . GLY A 1 93 ? -7.529 -1.517 15.150 1.00 96.00 93 GLY A O 1
ATOM 741 N N . LEU A 1 94 ? -8.575 0.443 15.515 1.00 98.38 94 LEU A N 1
ATOM 742 C CA . LEU A 1 94 ? -8.479 0.897 14.123 1.00 98.38 94 LEU A CA 1
ATOM 743 C C . LEU A 1 94 ? -7.079 1.474 13.887 1.00 98.38 94 LEU A C 1
ATOM 745 O O . LEU A 1 94 ? -6.667 2.410 14.575 1.00 98.38 94 LEU A O 1
ATOM 749 N N . TRP A 1 95 ? -6.347 0.922 12.924 1.00 98.69 95 TRP A N 1
ATOM 750 C CA . TRP A 1 95 ? -5.029 1.419 12.534 1.00 98.69 95 TRP A CA 1
ATOM 751 C C . TRP A 1 95 ? -5.139 2.568 11.529 1.00 98.69 95 TRP A C 1
ATOM 753 O O . TRP A 1 95 ? -5.964 2.531 10.626 1.00 98.69 95 TRP A O 1
ATOM 763 N N . GLU A 1 96 ? -4.256 3.551 11.635 1.00 98.31 96 GLU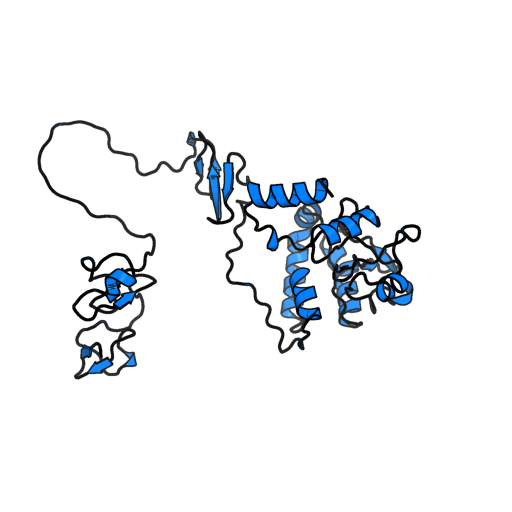 A N 1
ATOM 764 C CA . GLU A 1 96 ? -3.914 4.459 10.545 1.00 98.31 96 GLU A CA 1
ATOM 765 C C . GLU A 1 96 ? -2.570 4.022 9.956 1.00 98.31 96 GLU A C 1
ATOM 767 O O . GLU A 1 96 ? -1.582 3.846 10.679 1.00 98.31 96 GLU A O 1
ATOM 772 N N . ILE A 1 97 ? -2.527 3.866 8.633 1.00 98.00 97 ILE A N 1
ATOM 773 C CA . ILE A 1 97 ? -1.293 3.757 7.852 1.00 98.00 97 ILE A CA 1
ATOM 774 C C . ILE A 1 97 ? -1.079 5.103 7.152 1.00 98.00 97 ILE A C 1
ATOM 776 O O . ILE A 1 97 ? -1.657 5.321 6.076 1.00 98.00 97 ILE A O 1
ATOM 780 N N . PRO A 1 98 ? -0.229 5.984 7.718 1.00 95.88 98 PRO A N 1
ATOM 781 C CA . PRO A 1 98 ? -0.089 7.339 7.219 1.00 95.88 98 PRO A CA 1
ATOM 782 C C . PRO A 1 98 ? 0.320 7.384 5.751 1.00 95.88 98 PRO A C 1
ATOM 784 O O . PRO A 1 98 ? 1.183 6.638 5.285 1.00 95.88 98 PRO A O 1
ATOM 787 N N . MET A 1 99 ? -0.237 8.340 5.020 1.00 95.00 99 MET A N 1
ATOM 788 C CA . MET A 1 99 ? 0.181 8.628 3.654 1.00 95.00 99 MET A CA 1
ATOM 789 C C . MET A 1 99 ? 1.376 9.578 3.665 1.00 95.00 99 MET A C 1
ATOM 791 O O . MET A 1 99 ? 1.234 10.793 3.550 1.00 95.00 99 MET A O 1
ATOM 795 N N . TRP A 1 100 ? 2.573 9.024 3.853 1.00 93.81 100 TRP A N 1
ATOM 796 C CA . TRP A 1 100 ? 3.805 9.812 3.910 1.00 93.81 100 TRP A CA 1
ATOM 797 C C . TRP A 1 100 ? 4.122 10.506 2.578 1.00 93.81 100 TRP A C 1
ATOM 799 O O . TRP A 1 100 ? 4.080 9.886 1.517 1.00 93.81 100 TRP A O 1
ATOM 809 N N . SER A 1 101 ? 4.523 11.777 2.642 1.00 92.50 101 SER A N 1
ATOM 810 C CA . SER A 1 101 ? 5.100 12.489 1.497 1.00 92.50 101 SER A CA 1
ATOM 811 C C . SER A 1 101 ? 6.500 11.981 1.154 1.00 92.50 101 SER A C 1
ATOM 813 O O . SER A 1 101 ? 7.272 11.597 2.038 1.00 92.50 101 SER A O 1
ATOM 815 N N . LEU A 1 102 ? 6.852 12.075 -0.128 1.00 94.00 102 LEU A N 1
ATOM 816 C CA . LEU A 1 102 ? 8.248 12.057 -0.569 1.00 94.00 102 LEU A CA 1
ATOM 817 C C . LEU A 1 102 ? 8.786 13.490 -0.585 1.00 94.00 102 LEU A C 1
ATOM 819 O O . LEU A 1 102 ? 8.011 14.439 -0.531 1.00 94.00 102 LEU A O 1
ATOM 823 N N . TYR A 1 103 ? 10.103 13.665 -0.649 1.00 93.06 103 TYR A N 1
ATOM 824 C CA . TYR A 1 103 ? 10.714 14.994 -0.717 1.00 93.06 103 TYR A CA 1
ATOM 825 C C . TYR A 1 103 ? 11.649 15.116 -1.907 1.00 93.06 103 TYR A C 1
ATOM 827 O O . TYR A 1 103 ? 12.551 14.284 -2.052 1.00 93.06 103 TYR A O 1
ATOM 835 N N . ASP A 1 104 ? 11.464 16.165 -2.703 1.00 91.31 104 ASP A N 1
ATOM 836 C CA . ASP A 1 104 ? 12.312 16.477 -3.851 1.00 91.31 104 ASP A CA 1
ATOM 837 C C . ASP A 1 104 ? 13.716 16.968 -3.425 1.00 91.31 104 ASP A C 1
ATOM 839 O O . ASP A 1 104 ? 14.046 17.096 -2.236 1.00 91.31 104 ASP A O 1
ATOM 843 N N . ALA A 1 105 ? 14.566 17.270 -4.410 1.00 90.62 105 ALA A N 1
ATOM 844 C CA . ALA A 1 105 ? 15.910 17.803 -4.177 1.00 90.62 105 ALA A CA 1
ATOM 845 C C . ALA A 1 105 ? 15.915 19.167 -3.452 1.00 90.62 105 ALA A C 1
ATOM 847 O O . ALA A 1 105 ? 16.898 19.511 -2.792 1.00 90.62 105 ALA A O 1
ATOM 848 N N . ASN A 1 106 ? 14.818 19.927 -3.532 1.00 91.00 106 ASN A N 1
ATOM 849 C CA . ASN A 1 106 ? 14.628 21.204 -2.844 1.00 91.00 106 ASN A CA 1
ATOM 850 C C . ASN A 1 106 ? 13.963 21.042 -1.474 1.00 91.00 106 ASN A C 1
ATOM 852 O O . ASN A 1 106 ? 13.599 22.046 -0.852 1.00 91.00 106 ASN A O 1
ATOM 856 N N . ASN A 1 107 ? 13.824 19.803 -0.985 1.00 89.56 107 ASN A N 1
ATOM 857 C CA . ASN A 1 107 ? 13.170 19.476 0.274 1.00 89.56 107 ASN A CA 1
ATOM 858 C C . ASN A 1 107 ? 11.679 19.861 0.335 1.00 89.56 107 ASN A C 1
ATOM 860 O O . ASN A 1 107 ? 11.121 19.967 1.432 1.00 89.56 107 ASN A O 1
ATOM 864 N N . GLN A 1 108 ? 11.041 20.062 -0.817 1.00 89.94 108 GLN A N 1
ATOM 865 C CA . GLN A 1 108 ? 9.599 20.235 -0.932 1.00 89.94 108 GLN A CA 1
ATOM 866 C C . GLN A 1 108 ? 8.915 18.878 -0.826 1.00 89.94 108 GLN A C 1
ATOM 868 O O . GLN A 1 108 ? 9.407 17.885 -1.359 1.00 89.94 108 GLN A O 1
ATOM 873 N N . ALA A 1 109 ? 7.802 18.842 -0.099 1.00 90.19 109 ALA A N 1
ATOM 874 C CA . ALA A 1 109 ? 6.994 17.643 0.027 1.00 90.19 109 ALA A CA 1
ATOM 875 C C . ALA A 1 109 ? 6.213 17.414 -1.273 1.00 90.19 109 ALA A C 1
ATOM 877 O O . ALA A 1 109 ? 5.435 18.268 -1.693 1.00 90.19 109 ALA A O 1
ATOM 878 N N . GLU A 1 110 ? 6.400 16.247 -1.870 1.00 89.69 110 GLU A N 1
ATOM 879 C CA . GLU A 1 110 ? 5.595 15.754 -2.976 1.00 89.69 110 GLU A CA 1
ATOM 880 C C . GLU A 1 110 ? 4.386 15.010 -2.415 1.00 89.69 110 GLU A C 1
ATOM 882 O O . GLU A 1 110 ? 4.513 14.126 -1.553 1.00 89.69 110 GLU A O 1
ATOM 887 N N . ILE A 1 111 ? 3.204 15.414 -2.883 1.00 78.75 111 ILE A N 1
ATOM 888 C CA . ILE A 1 111 ? 1.932 14.873 -2.409 1.00 78.75 111 ILE A CA 1
ATOM 889 C C . ILE A 1 111 ? 1.883 13.383 -2.782 1.00 78.75 111 ILE A C 1
ATOM 891 O O . ILE A 1 111 ? 2.141 13.029 -3.933 1.00 78.75 111 ILE A O 1
ATOM 895 N N . PRO A 1 112 ? 1.584 12.489 -1.827 1.00 76.25 112 PRO A N 1
ATOM 896 C CA . PRO A 1 112 ? 1.362 11.085 -2.138 1.00 76.25 112 PRO A CA 1
ATOM 897 C C . PRO A 1 112 ? 0.143 10.968 -3.062 1.00 76.25 112 PRO A C 1
ATOM 899 O O . PRO A 1 112 ? -0.877 11.577 -2.754 1.00 76.25 112 PRO A O 1
ATOM 902 N N . MET A 1 113 ? 0.256 10.165 -4.131 1.00 83.06 113 MET A N 1
ATOM 903 C CA . MET A 1 113 ? -0.661 9.975 -5.279 1.00 83.06 113 MET A CA 1
ATOM 904 C C . MET A 1 113 ? -0.120 10.612 -6.571 1.00 83.06 113 MET A C 1
ATOM 906 O O . MET A 1 113 ? -0.266 11.809 -6.787 1.00 83.06 113 MET A O 1
ATOM 910 N N . ASP A 1 114 ? 0.442 9.773 -7.449 1.00 87.44 114 ASP A N 1
ATOM 911 C CA . ASP A 1 114 ? 0.986 10.124 -8.775 1.00 87.44 114 ASP A CA 1
ATOM 912 C C . ASP A 1 114 ? 2.126 11.143 -8.735 1.00 87.44 114 ASP A C 1
ATOM 914 O O . ASP A 1 114 ? 1.944 12.346 -8.920 1.00 87.44 114 ASP A O 1
ATOM 918 N N . TYR A 1 115 ? 3.348 10.646 -8.554 1.00 86.56 115 TYR A N 1
ATOM 919 C CA . TYR A 1 115 ? 4.508 11.523 -8.466 1.00 86.56 115 TYR A CA 1
ATOM 920 C C . TYR A 1 115 ? 4.758 12.279 -9.780 1.00 86.56 115 TYR A C 1
ATOM 922 O O . TYR A 1 115 ? 4.768 11.650 -10.851 1.00 86.56 115 TYR A O 1
ATOM 930 N N . PRO A 1 116 ? 4.986 13.607 -9.724 1.00 80.12 116 PRO A N 1
ATOM 931 C CA . PRO A 1 116 ? 5.171 14.417 -10.914 1.00 80.12 116 PRO A CA 1
ATOM 932 C C . PRO A 1 116 ? 6.289 13.884 -11.791 1.00 80.12 116 PRO A C 1
ATOM 934 O O . PRO A 1 116 ? 7.381 13.555 -11.327 1.00 80.12 116 PRO A O 1
ATOM 937 N N . ASN A 1 117 ? 6.017 13.854 -13.091 1.00 72.38 117 ASN A N 1
ATOM 938 C CA . ASN A 1 117 ? 6.950 13.323 -14.060 1.00 72.38 117 ASN A CA 1
ATOM 939 C C . ASN A 1 117 ? 7.280 14.316 -15.191 1.00 72.38 117 ASN A C 1
ATOM 941 O O . ASN A 1 117 ? 7.040 14.029 -16.365 1.00 72.38 117 ASN A O 1
ATOM 945 N N . PRO A 1 118 ? 7.834 15.502 -14.884 1.00 73.06 118 PRO A N 1
ATOM 946 C CA . PRO A 1 118 ? 8.131 16.496 -15.913 1.00 73.06 118 PRO A CA 1
ATOM 947 C C . PRO A 1 118 ? 9.246 16.064 -16.885 1.00 73.06 118 PRO A C 1
ATOM 949 O O . PRO A 1 118 ? 9.443 16.724 -17.902 1.00 73.06 118 PRO A O 1
ATOM 952 N N . LYS A 1 119 ? 10.000 14.996 -16.578 1.00 79.00 119 LYS A N 1
ATOM 953 C CA . LYS A 1 119 ? 11.198 14.571 -17.328 1.00 79.00 119 LYS A CA 1
ATOM 954 C C . LYS A 1 119 ? 11.208 13.089 -17.750 1.00 79.00 119 LYS A C 1
ATOM 956 O O . LYS A 1 119 ? 12.219 12.623 -18.266 1.00 79.00 119 LYS A O 1
ATOM 961 N N . GLY A 1 120 ? 10.106 12.360 -17.581 1.00 82.81 120 GLY A N 1
ATOM 962 C CA . GLY A 1 120 ? 9.981 10.935 -17.920 1.00 82.81 120 GLY A CA 1
ATOM 963 C C . GLY A 1 120 ? 10.255 9.972 -16.752 1.00 82.81 120 GLY A C 1
ATOM 964 O O . GLY A 1 120 ? 10.921 10.319 -15.779 1.00 82.81 120 GLY A O 1
ATOM 965 N N . GLY A 1 121 ? 9.717 8.745 -16.843 1.00 83.31 121 GLY A N 1
ATOM 966 C CA . GLY A 1 121 ? 9.635 7.780 -15.728 1.00 83.31 121 GLY A CA 1
ATOM 967 C C . GLY A 1 121 ? 10.968 7.468 -15.036 1.00 83.31 121 GLY A C 1
ATOM 968 O O . GLY A 1 121 ? 11.012 7.219 -13.838 1.00 83.31 121 GLY A O 1
ATOM 969 N N . ILE A 1 122 ? 12.079 7.559 -15.767 1.00 88.88 122 ILE A N 1
ATOM 970 C CA . ILE A 1 122 ? 13.426 7.400 -15.203 1.00 88.88 122 ILE A CA 1
ATOM 971 C C . ILE A 1 122 ? 13.730 8.510 -14.194 1.00 88.88 122 ILE A C 1
ATOM 973 O O . ILE A 1 122 ? 14.200 8.218 -13.101 1.00 88.88 122 ILE A O 1
ATOM 977 N N . ALA A 1 123 ? 13.404 9.763 -14.516 1.00 89.94 123 ALA A N 1
ATOM 978 C CA . ALA A 1 123 ? 13.701 10.901 -13.654 1.00 89.94 123 ALA A CA 1
ATOM 979 C C . ALA A 1 123 ? 12.919 10.849 -12.336 1.00 89.94 123 ALA A C 1
ATOM 981 O O . ALA A 1 123 ? 13.466 11.160 -11.287 1.00 89.94 123 ALA A O 1
ATOM 982 N N . VAL A 1 124 ? 11.654 10.416 -12.348 1.00 91.12 124 VAL A N 1
ATOM 983 C CA . VAL A 1 124 ? 10.887 10.274 -11.096 1.00 91.12 124 VAL A CA 1
ATOM 984 C C . VAL A 1 124 ? 11.447 9.160 -10.203 1.00 91.12 124 VAL A C 1
ATOM 986 O O . VAL A 1 124 ? 11.448 9.299 -8.978 1.00 91.12 124 VAL A O 1
ATOM 989 N N . ILE A 1 125 ? 12.008 8.094 -10.786 1.00 94.19 125 ILE A N 1
ATOM 990 C CA . ILE A 1 125 ? 12.745 7.090 -10.013 1.00 94.19 125 ILE A CA 1
ATOM 991 C C . ILE A 1 125 ? 14.036 7.677 -9.439 1.00 94.19 125 ILE A C 1
ATOM 993 O O . ILE A 1 125 ? 14.239 7.615 -8.226 1.00 94.19 125 ILE A O 1
ATOM 997 N N . THR A 1 126 ? 14.896 8.256 -10.278 1.00 93.44 126 THR A N 1
ATOM 998 C CA . THR A 1 126 ? 16.243 8.686 -9.869 1.00 93.44 126 THR A CA 1
ATOM 999 C C . THR A 1 126 ? 16.237 9.915 -8.970 1.00 93.44 126 THR A C 1
ATOM 1001 O O . THR A 1 126 ? 17.061 10.006 -8.061 1.00 93.44 126 THR A O 1
ATOM 1004 N N . ASP A 1 127 ? 15.310 10.845 -9.191 1.00 92.06 127 ASP A N 1
ATOM 1005 C CA . ASP A 1 127 ? 15.331 12.164 -8.555 1.00 92.06 127 ASP A CA 1
ATOM 1006 C C . ASP A 1 127 ? 14.390 12.236 -7.343 1.00 92.06 127 ASP A C 1
ATOM 1008 O O . ASP A 1 127 ? 14.559 13.111 -6.492 1.00 92.06 127 ASP A O 1
ATOM 1012 N N . LEU A 1 128 ? 13.419 11.316 -7.235 1.00 93.94 128 LEU A N 1
ATOM 1013 C CA . LEU A 1 128 ? 12.426 11.319 -6.159 1.00 93.94 128 LEU A CA 1
ATOM 1014 C C . LEU A 1 128 ? 12.327 9.978 -5.421 1.00 93.94 128 LEU A C 1
ATOM 1016 O O . LEU A 1 128 ? 12.611 9.935 -4.223 1.00 93.94 128 LEU A O 1
ATOM 1020 N N . ILE A 1 129 ? 11.943 8.885 -6.085 1.00 95.62 129 ILE A N 1
ATOM 1021 C CA . ILE A 1 129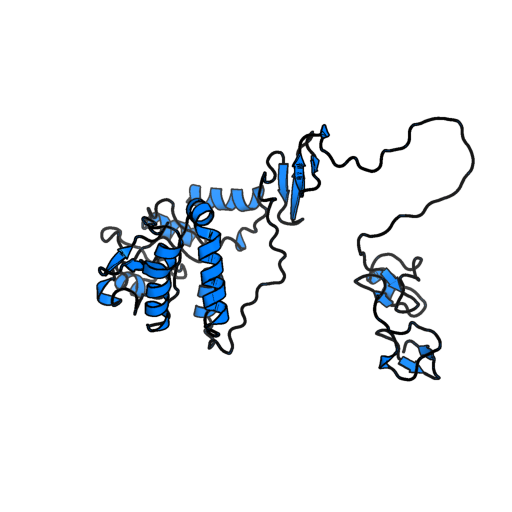 ? 11.632 7.621 -5.390 1.00 95.62 129 ILE A CA 1
ATOM 1022 C C . ILE A 1 129 ? 12.885 7.000 -4.757 1.00 95.62 129 ILE A C 1
ATOM 1024 O O . ILE A 1 129 ? 12.899 6.773 -3.546 1.00 95.62 129 ILE A O 1
ATOM 1028 N N . HIS A 1 130 ? 13.956 6.780 -5.523 1.00 96.94 130 HIS A N 1
ATOM 1029 C CA . HIS A 1 130 ? 15.173 6.135 -5.020 1.00 96.94 130 HIS A CA 1
ATOM 1030 C C . HIS A 1 130 ? 15.860 6.949 -3.898 1.00 96.94 130 HIS A C 1
ATOM 1032 O O . HIS A 1 130 ? 16.176 6.374 -2.852 1.00 96.94 130 HIS A O 1
ATOM 1038 N N . PRO A 1 131 ? 16.019 8.287 -3.995 1.00 96.31 131 PRO A N 1
ATOM 1039 C CA . PRO A 1 131 ? 16.543 9.082 -2.884 1.00 96.31 131 PRO A CA 1
ATOM 1040 C C . PRO A 1 131 ? 15.690 9.004 -1.612 1.00 96.31 131 PRO A C 1
ATOM 1042 O O . PRO A 1 131 ? 16.238 8.956 -0.509 1.00 96.31 131 PRO A O 1
ATOM 1045 N N . ASN A 1 132 ? 14.356 8.977 -1.726 1.00 96.38 132 ASN A N 1
ATOM 1046 C CA . ASN A 1 132 ? 13.485 8.841 -0.555 1.00 96.38 132 ASN A CA 1
ATOM 1047 C C . ASN A 1 132 ? 13.503 7.424 0.029 1.00 96.38 132 ASN A C 1
ATOM 1049 O O . ASN A 1 132 ? 13.482 7.285 1.254 1.00 96.38 132 ASN A O 1
ATOM 1053 N N . PHE A 1 133 ? 13.648 6.394 -0.808 1.00 97.94 133 PHE A N 1
ATOM 1054 C CA . PHE A 1 133 ? 13.963 5.044 -0.350 1.00 97.94 133 PHE A CA 1
ATOM 1055 C C . PHE A 1 133 ? 15.243 5.038 0.490 1.00 97.94 133 PHE A C 1
ATOM 1057 O O . PHE A 1 133 ? 15.203 4.613 1.641 1.00 97.94 133 PHE A O 1
ATOM 1064 N N . LEU A 1 134 ? 16.345 5.612 -0.004 1.00 97.81 134 LEU A N 1
ATOM 1065 C CA . LEU A 1 134 ? 17.600 5.674 0.751 1.00 97.81 134 LEU A CA 1
ATOM 1066 C C . LEU A 1 134 ? 17.468 6.464 2.058 1.00 97.81 134 LEU A C 1
ATOM 1068 O O . LEU A 1 134 ? 18.067 6.079 3.064 1.00 97.81 134 LEU A O 1
ATOM 1072 N N . LYS A 1 135 ? 16.693 7.557 2.083 1.00 96.06 135 LYS A N 1
ATOM 1073 C CA . LYS A 1 135 ? 16.407 8.296 3.326 1.00 96.06 135 LYS A CA 1
ATOM 1074 C C . LYS A 1 135 ? 15.700 7.413 4.347 1.00 96.06 135 LYS A C 1
ATOM 1076 O O . LYS A 1 135 ? 16.056 7.466 5.523 1.00 96.06 135 LYS A O 1
ATOM 1081 N N . ARG A 1 136 ? 14.728 6.613 3.901 1.00 95.81 136 ARG A N 1
ATOM 1082 C CA . ARG A 1 136 ? 13.960 5.729 4.777 1.00 95.81 136 ARG A CA 1
ATOM 1083 C C . ARG A 1 136 ? 14.778 4.533 5.250 1.00 95.81 136 ARG A C 1
ATOM 1085 O O . ARG A 1 136 ? 14.798 4.233 6.443 1.00 95.81 136 ARG A O 1
ATOM 1092 N N . TYR A 1 137 ? 15.504 3.916 4.326 1.00 97.88 137 TYR A N 1
ATOM 1093 C CA . TYR A 1 137 ? 16.401 2.792 4.560 1.00 97.88 137 TYR A CA 1
ATOM 1094 C C . TYR A 1 137 ? 17.530 3.153 5.541 1.00 97.88 137 TYR A C 1
ATOM 1096 O O . TYR A 1 137 ? 17.804 2.421 6.486 1.00 97.88 137 TYR A O 1
ATOM 1104 N N . ASN A 1 138 ? 18.134 4.337 5.399 1.00 97.19 138 ASN A N 1
ATOM 1105 C CA . ASN A 1 138 ? 19.166 4.849 6.316 1.00 97.19 138 ASN A CA 1
ATOM 1106 C C . ASN A 1 138 ? 18.591 5.678 7.481 1.00 97.19 138 ASN A C 1
ATOM 1108 O O . ASN A 1 138 ? 19.293 6.503 8.084 1.00 97.19 138 ASN A O 1
ATOM 1112 N N . GLY A 1 139 ? 17.292 5.537 7.723 1.00 96.88 139 GLY A N 1
ATOM 1113 C CA . GLY A 1 139 ? 16.528 6.243 8.735 1.00 96.88 139 GLY A CA 1
ATOM 1114 C C . GLY A 1 139 ? 15.954 5.280 9.768 1.00 96.88 139 GLY A C 1
ATOM 1115 O O . GLY A 1 139 ? 16.567 4.275 10.115 1.00 96.88 139 GLY A O 1
ATOM 1116 N N . ASN A 1 140 ? 14.749 5.577 10.245 1.00 96.75 140 ASN A N 1
ATOM 1117 C CA . ASN A 1 140 ? 14.037 4.757 11.222 1.00 96.75 140 ASN A CA 1
ATOM 1118 C C . ASN A 1 140 ? 13.299 3.549 10.617 1.00 96.75 140 ASN A C 1
ATOM 1120 O O . ASN A 1 140 ? 12.519 2.917 11.326 1.00 96.75 140 ASN A O 1
ATOM 1124 N N . ARG A 1 141 ? 13.506 3.257 9.322 1.00 96.88 141 ARG A N 1
ATOM 1125 C CA . ARG A 1 141 ? 12.939 2.104 8.599 1.00 96.88 141 ARG A CA 1
ATOM 1126 C C . ARG A 1 141 ? 11.402 2.023 8.591 1.00 96.88 141 ARG A C 1
ATOM 1128 O O . ARG A 1 141 ? 10.872 0.980 8.228 1.00 96.88 141 ARG A O 1
ATOM 1135 N N . ALA A 1 142 ? 10.685 3.104 8.923 1.00 96.56 142 ALA A N 1
ATOM 1136 C CA . ALA A 1 142 ? 9.225 3.146 8.786 1.00 96.56 142 ALA A CA 1
ATOM 1137 C C . ALA A 1 142 ? 8.794 2.798 7.345 1.00 96.56 142 ALA A C 1
ATOM 1139 O O . ALA A 1 142 ? 9.542 3.123 6.420 1.00 96.56 142 ALA A O 1
ATOM 1140 N N . PRO A 1 143 ? 7.598 2.234 7.101 1.00 97.06 143 PRO A N 1
ATOM 1141 C CA . PRO A 1 143 ? 7.214 1.759 5.772 1.00 97.06 143 PRO A CA 1
ATOM 1142 C C . PRO A 1 143 ? 7.282 2.861 4.708 1.00 97.06 143 PRO A C 1
ATOM 1144 O O . PRO A 1 143 ? 6.826 3.985 4.930 1.00 97.06 143 PRO A O 1
ATOM 1147 N N . LEU A 1 144 ? 7.862 2.559 3.546 1.00 96.25 144 LEU A N 1
ATOM 1148 C CA . LEU A 1 144 ? 7.859 3.471 2.404 1.00 96.25 144 LEU A CA 1
ATOM 1149 C C . LEU A 1 144 ? 6.573 3.262 1.597 1.00 96.25 144 LEU A C 1
ATOM 1151 O O . LEU A 1 144 ? 6.483 2.342 0.790 1.00 96.25 144 LEU A O 1
ATOM 1155 N N . GLY A 1 145 ? 5.583 4.129 1.806 1.00 95.19 145 GLY A N 1
ATOM 1156 C CA . GLY A 1 145 ? 4.371 4.148 0.990 1.00 95.19 145 GLY A CA 1
ATOM 1157 C C . GLY A 1 145 ? 4.619 4.793 -0.375 1.00 95.19 145 GLY A C 1
ATOM 1158 O O . GLY A 1 145 ? 4.971 5.970 -0.441 1.00 95.19 145 GLY A O 1
ATOM 1159 N N . LEU A 1 146 ? 4.412 4.034 -1.452 1.00 95.50 146 LEU A N 1
ATOM 1160 C CA . LEU A 1 146 ? 4.423 4.527 -2.830 1.00 95.50 146 LEU A CA 1
ATOM 1161 C C . LEU A 1 146 ? 3.007 4.412 -3.403 1.00 95.50 146 LEU A C 1
ATOM 1163 O O . LEU A 1 146 ? 2.501 3.309 -3.604 1.00 95.50 146 LEU A O 1
ATOM 1167 N N . PHE A 1 147 ? 2.343 5.550 -3.605 1.00 94.81 147 PHE A N 1
ATOM 1168 C CA . PHE A 1 147 ? 0.911 5.600 -3.908 1.00 94.81 147 PHE A CA 1
ATOM 1169 C C . PHE A 1 147 ? 0.661 6.120 -5.327 1.00 94.81 147 PHE A C 1
ATOM 1171 O O . PHE A 1 147 ? 1.109 7.213 -5.678 1.00 94.81 147 PHE A O 1
ATOM 1178 N N . PHE A 1 148 ? -0.080 5.351 -6.127 1.00 93.12 148 PHE A N 1
ATOM 1179 C CA . PHE A 1 148 ? -0.291 5.611 -7.553 1.00 93.12 148 PHE A CA 1
ATOM 1180 C C . PHE A 1 148 ? -1.737 5.334 -7.965 1.00 93.12 148 PHE A C 1
ATOM 1182 O O . PHE A 1 148 ? -2.381 4.428 -7.434 1.00 93.12 148 PHE A O 1
ATOM 1189 N N . HIS A 1 149 ? -2.210 6.045 -8.981 1.00 92.25 149 HIS A N 1
ATOM 1190 C CA . HIS A 1 149 ? -3.307 5.605 -9.828 1.00 92.25 149 HIS A CA 1
ATOM 1191 C C . HIS A 1 149 ? -2.780 4.706 -10.954 1.00 92.25 149 HIS A C 1
ATOM 1193 O O . HIS A 1 149 ? -1.640 4.826 -11.412 1.00 92.25 149 HIS A O 1
ATOM 1199 N N . ALA A 1 150 ? -3.648 3.831 -11.471 1.00 90.19 150 ALA A N 1
ATOM 1200 C CA . ALA A 1 150 ? -3.305 2.925 -12.567 1.00 90.19 150 ALA A CA 1
ATOM 1201 C C . ALA A 1 150 ? -2.797 3.667 -13.819 1.00 90.19 150 ALA A C 1
ATOM 1203 O O . ALA A 1 150 ? -1.874 3.196 -14.476 1.00 90.19 150 ALA A O 1
ATOM 1204 N N . SER A 1 151 ? -3.330 4.857 -14.120 1.00 89.25 151 SER A N 1
ATOM 1205 C CA . SER A 1 151 ? -2.884 5.688 -15.248 1.00 89.25 151 SER A CA 1
ATOM 1206 C C . SER A 1 151 ? -1.411 6.088 -15.159 1.00 89.25 151 SER A C 1
ATOM 1208 O O . SER A 1 151 ? -0.729 6.143 -16.181 1.00 89.25 151 SER A O 1
ATOM 1210 N N . TRP A 1 152 ? -0.898 6.335 -13.950 1.00 90.50 152 TRP A N 1
ATOM 1211 C CA . TRP A 1 152 ? 0.518 6.634 -13.753 1.00 90.50 152 TRP A CA 1
ATOM 1212 C C . TRP A 1 152 ? 1.381 5.402 -14.033 1.00 90.50 152 TRP A C 1
ATOM 1214 O O . TRP A 1 152 ? 2.420 5.512 -14.685 1.00 90.50 152 TRP A O 1
ATOM 1224 N N . LEU A 1 153 ? 0.925 4.220 -13.608 1.00 90.44 153 LEU A N 1
ATOM 1225 C CA . LEU A 1 153 ? 1.611 2.951 -13.860 1.00 90.44 153 LEU A CA 1
ATOM 1226 C C . LEU A 1 153 ? 1.575 2.549 -15.337 1.00 90.44 153 LEU A C 1
ATOM 1228 O O . LEU A 1 153 ? 2.556 2.012 -15.828 1.00 90.44 153 LEU A O 1
ATOM 1232 N N . VAL A 1 154 ? 0.515 2.864 -16.084 1.00 88.00 154 VAL A N 1
ATOM 1233 C CA . VAL A 1 154 ? 0.502 2.657 -17.545 1.00 88.00 154 VAL A CA 1
ATOM 1234 C C . VAL A 1 154 ? 1.637 3.435 -18.223 1.00 88.00 154 VAL A C 1
ATOM 1236 O O . VAL A 1 154 ? 2.255 2.933 -19.155 1.00 88.00 154 VAL A O 1
ATOM 1239 N N . ALA A 1 155 ? 1.943 4.643 -17.745 1.00 87.12 155 ALA A N 1
ATOM 1240 C CA . ALA A 1 155 ? 2.997 5.475 -18.321 1.00 87.12 155 ALA A CA 1
ATOM 1241 C C . ALA A 1 155 ? 4.413 5.150 -17.803 1.00 87.12 155 ALA A C 1
ATOM 1243 O O . ALA A 1 155 ? 5.387 5.436 -18.497 1.00 87.12 155 ALA A O 1
ATOM 1244 N N . ASN A 1 156 ? 4.549 4.603 -16.588 1.00 89.38 156 ASN A N 1
ATOM 1245 C CA . ASN A 1 156 ? 5.839 4.497 -15.883 1.00 89.38 156 ASN A CA 1
ATOM 1246 C C . ASN A 1 156 ? 6.148 3.098 -15.324 1.00 89.38 156 ASN A C 1
ATOM 1248 O O . ASN A 1 156 ? 7.180 2.907 -14.680 1.00 89.38 156 ASN A O 1
ATOM 1252 N N . GLY A 1 157 ? 5.259 2.129 -15.542 1.00 90.19 157 GLY A N 1
ATOM 1253 C CA . GLY A 1 157 ? 5.272 0.819 -14.895 1.00 90.19 157 GLY A CA 1
ATOM 1254 C C . GLY A 1 157 ? 6.529 0.011 -15.181 1.00 90.19 157 GLY A C 1
ATOM 1255 O O . GLY A 1 157 ? 7.084 -0.558 -14.249 1.00 90.19 157 GLY A O 1
ATOM 1256 N N . ASP A 1 158 ? 7.032 0.029 -16.417 1.00 90.44 158 ASP A N 1
ATOM 1257 C CA . ASP A 1 158 ? 8.244 -0.715 -16.793 1.00 90.44 158 ASP A CA 1
ATOM 1258 C C . ASP A 1 158 ? 9.480 -0.221 -16.030 1.00 90.44 158 ASP A C 1
ATOM 1260 O O . ASP A 1 158 ? 10.287 -1.008 -15.527 1.00 90.44 158 ASP A O 1
ATOM 1264 N N . VAL A 1 159 ? 9.614 1.101 -15.897 1.00 93.19 159 VAL A N 1
ATOM 1265 C CA . VAL A 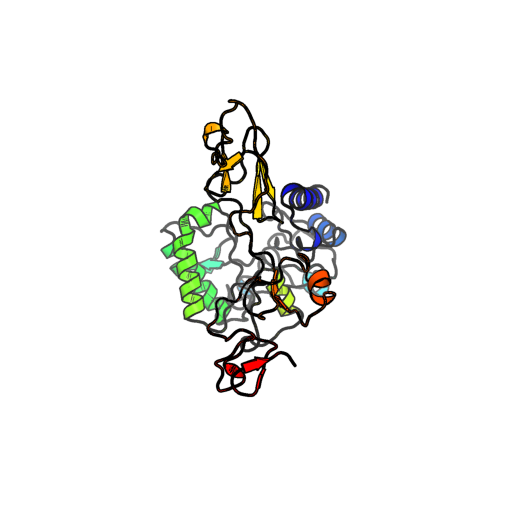1 159 ? 10.734 1.721 -15.180 1.00 93.19 159 VAL A CA 1
ATOM 1266 C C . VAL A 1 159 ? 10.594 1.497 -13.673 1.00 93.19 159 VAL A C 1
ATOM 1268 O O . VAL A 1 159 ? 11.580 1.206 -13.000 1.00 93.19 159 VAL A O 1
ATOM 1271 N N . PHE A 1 160 ? 9.370 1.568 -13.143 1.00 94.81 160 PHE A N 1
ATOM 1272 C CA . PHE A 1 160 ? 9.105 1.270 -11.738 1.00 94.81 160 PHE A CA 1
ATOM 1273 C C . PHE A 1 160 ? 9.376 -0.203 -11.397 1.00 94.81 160 PHE A C 1
ATOM 1275 O O . PHE A 1 160 ? 10.040 -0.480 -10.404 1.00 94.81 160 PHE A O 1
ATOM 1282 N N . ALA A 1 161 ? 8.944 -1.143 -12.242 1.00 95.31 161 ALA A N 1
ATOM 1283 C CA . ALA A 1 161 ? 9.214 -2.570 -12.075 1.00 95.31 161 ALA A CA 1
ATOM 1284 C C . ALA A 1 161 ? 10.717 -2.879 -12.137 1.00 95.31 161 ALA A C 1
ATOM 1286 O O . ALA A 1 161 ? 11.216 -3.659 -11.329 1.00 95.31 161 ALA A O 1
ATOM 1287 N N . SER A 1 162 ? 11.452 -2.218 -13.038 1.00 96.12 162 SER A N 1
ATOM 1288 C CA . SER A 1 162 ? 12.914 -2.341 -13.114 1.00 96.12 162 SER A CA 1
ATOM 1289 C C . SER A 1 162 ? 13.592 -1.866 -11.826 1.00 96.12 162 SER A C 1
ATOM 1291 O O . SER A 1 162 ? 14.496 -2.531 -11.328 1.00 96.12 162 SER A O 1
ATOM 1293 N N . TRP A 1 163 ? 13.121 -0.758 -11.246 1.00 97.50 163 TRP A N 1
ATOM 1294 C CA . TRP A 1 163 ? 13.611 -0.269 -9.956 1.00 97.50 163 TRP A CA 1
ATOM 1295 C C . TRP A 1 163 ? 13.282 -1.226 -8.803 1.00 97.50 163 TRP A C 1
ATOM 1297 O O . TRP A 1 163 ? 14.142 -1.473 -7.966 1.00 97.50 163 TRP A O 1
ATOM 1307 N N . ILE A 1 164 ? 12.075 -1.806 -8.764 1.00 97.19 164 ILE A N 1
ATOM 1308 C CA . ILE A 1 164 ? 11.721 -2.833 -7.768 1.00 97.19 164 ILE A CA 1
ATOM 1309 C C . ILE A 1 164 ? 12.705 -4.006 -7.848 1.00 97.19 164 ILE A C 1
ATOM 1311 O O . ILE A 1 164 ? 13.240 -4.416 -6.819 1.00 97.19 164 ILE A O 1
ATOM 1315 N N . GLN A 1 165 ? 12.975 -4.510 -9.056 1.00 96.00 165 GLN A N 1
ATOM 1316 C CA . GLN A 1 165 ? 13.923 -5.605 -9.261 1.00 96.00 165 GLN A CA 1
ATOM 1317 C C . GLN A 1 165 ? 15.332 -5.233 -8.787 1.00 96.00 165 GLN A C 1
ATOM 1319 O O . GLN A 1 165 ? 15.932 -5.992 -8.036 1.00 96.00 165 GLN A O 1
ATOM 1324 N N . GLU A 1 166 ? 15.825 -4.042 -9.138 1.00 97.75 166 GLU A N 1
ATOM 1325 C CA . GLU A 1 166 ? 17.127 -3.547 -8.673 1.00 97.75 166 GLU A CA 1
ATOM 1326 C C . GLU A 1 166 ? 17.214 -3.497 -7.139 1.00 97.75 166 GLU A C 1
ATOM 1328 O O . GLU A 1 166 ? 18.221 -3.907 -6.560 1.00 97.75 166 GLU A O 1
ATOM 1333 N N . ILE A 1 167 ? 16.158 -3.025 -6.466 1.00 98.19 167 ILE A N 1
ATOM 1334 C CA . ILE A 1 167 ? 16.108 -2.984 -5.001 1.00 98.19 167 ILE A CA 1
ATOM 1335 C C . ILE A 1 167 ? 16.136 -4.396 -4.408 1.00 98.19 167 ILE A C 1
ATOM 1337 O O . ILE A 1 167 ? 16.908 -4.627 -3.481 1.00 98.19 167 ILE A O 1
ATOM 1341 N N . MET A 1 168 ? 15.348 -5.334 -4.941 1.00 94.75 168 MET A N 1
ATOM 1342 C CA . MET A 1 168 ? 15.328 -6.723 -4.458 1.00 94.75 168 MET A CA 1
ATOM 1343 C C . MET A 1 168 ? 16.661 -7.445 -4.692 1.00 94.75 168 MET A C 1
ATOM 1345 O O . MET A 1 168 ? 17.087 -8.220 -3.842 1.00 94.75 168 MET A O 1
ATOM 1349 N N . ASP A 1 169 ? 17.345 -7.164 -5.803 1.00 96.56 169 ASP A N 1
ATOM 1350 C CA . ASP A 1 169 ? 18.654 -7.753 -6.110 1.00 96.56 169 ASP A CA 1
ATOM 1351 C C . ASP A 1 169 ? 19.779 -7.165 -5.238 1.00 96.56 169 ASP A C 1
ATOM 1353 O O . ASP A 1 169 ? 20.800 -7.813 -5.009 1.00 96.56 169 ASP A O 1
ATOM 1357 N N . THR A 1 170 ? 19.612 -5.926 -4.766 1.00 97.75 170 THR A N 1
ATOM 1358 C CA . THR A 1 170 ? 20.642 -5.191 -4.014 1.00 97.75 170 THR A CA 1
ATOM 1359 C C . THR A 1 170 ? 20.491 -5.331 -2.499 1.00 97.75 170 THR A C 1
ATOM 1361 O O . THR A 1 170 ? 21.494 -5.324 -1.781 1.00 97.75 170 THR A O 1
ATOM 1364 N N . TYR A 1 171 ? 19.258 -5.414 -1.994 1.00 96.75 171 TYR A N 1
ATOM 1365 C CA . TYR A 1 171 ? 18.953 -5.355 -0.566 1.00 96.75 171 TYR A CA 1
ATOM 1366 C C . TYR A 1 171 ? 18.202 -6.607 -0.107 1.00 96.75 171 TYR A C 1
ATOM 1368 O O . TYR A 1 171 ? 17.003 -6.746 -0.333 1.00 96.75 171 TYR A O 1
ATOM 1376 N N . GLU A 1 172 ? 18.895 -7.486 0.620 1.00 94.75 172 GLU A N 1
ATOM 1377 C CA . GLU A 1 172 ? 18.318 -8.720 1.182 1.00 94.75 172 GLU A CA 1
ATOM 1378 C C . GLU A 1 172 ? 17.319 -8.466 2.332 1.00 94.75 172 GLU A C 1
ATOM 1380 O O . GLU A 1 172 ? 16.612 -9.373 2.764 1.00 94.75 172 GLU A O 1
ATOM 1385 N N . ASP A 1 173 ? 17.268 -7.240 2.860 1.00 96.19 173 ASP A N 1
ATOM 1386 C CA . ASP A 1 173 ? 16.444 -6.823 3.998 1.00 96.19 173 ASP A CA 1
ATOM 1387 C C . ASP A 1 173 ? 15.329 -5.832 3.607 1.00 96.19 173 ASP A C 1
ATOM 1389 O O . ASP A 1 173 ? 14.827 -5.083 4.455 1.00 96.19 173 ASP A O 1
ATOM 1393 N N . VAL A 1 174 ? 14.941 -5.816 2.327 1.00 96.94 174 VAL A N 1
ATOM 1394 C CA . VAL A 1 174 ? 13.836 -5.008 1.796 1.00 96.94 174 VAL A CA 1
ATOM 1395 C C . VAL A 1 174 ? 12.754 -5.911 1.216 1.00 96.94 174 VAL A C 1
ATOM 1397 O O . VAL A 1 174 ? 13.017 -6.759 0.372 1.00 96.94 174 VAL A O 1
ATOM 1400 N N . PHE A 1 175 ? 11.511 -5.676 1.640 1.00 95.38 175 PHE A N 1
ATOM 1401 C CA . PHE A 1 175 ? 10.352 -6.479 1.256 1.00 95.38 175 PHE A CA 1
ATOM 1402 C C . PHE A 1 175 ? 9.257 -5.584 0.673 1.00 95.38 175 PHE A C 1
ATOM 1404 O O . PHE A 1 175 ? 8.906 -4.555 1.256 1.00 95.38 175 PHE A O 1
ATOM 1411 N N . PHE A 1 176 ? 8.702 -5.986 -0.470 1.00 94.50 176 PHE A N 1
ATOM 1412 C CA . PHE A 1 176 ? 7.548 -5.334 -1.089 1.00 94.50 176 PHE A CA 1
ATOM 1413 C C . PHE A 1 176 ? 6.283 -6.066 -0.657 1.00 94.50 176 PHE A C 1
ATOM 1415 O O . PHE A 1 176 ? 5.983 -7.139 -1.169 1.00 94.50 176 PHE A O 1
ATOM 1422 N N . VAL A 1 177 ? 5.561 -5.491 0.301 1.00 93.19 177 VAL A N 1
ATOM 1423 C CA . VAL A 1 177 ? 4.445 -6.143 0.998 1.00 93.19 177 VAL A CA 1
ATOM 1424 C C . VAL A 1 177 ? 3.152 -5.345 0.860 1.00 93.19 177 VAL A C 1
ATOM 1426 O O . VAL A 1 177 ? 3.153 -4.149 0.559 1.00 93.19 177 VAL A O 1
ATOM 1429 N N . THR A 1 178 ? 2.030 -5.998 1.122 1.00 92.62 178 THR A N 1
ATOM 1430 C CA . THR A 1 178 ? 0.738 -5.342 1.301 1.00 92.62 178 THR A CA 1
ATOM 1431 C C . THR A 1 178 ? 0.707 -4.514 2.592 1.00 92.62 178 THR A C 1
ATOM 1433 O O . THR A 1 178 ? 1.466 -4.724 3.546 1.00 92.62 178 THR A O 1
ATOM 1436 N N . SER A 1 179 ? -0.237 -3.575 2.665 1.00 94.94 179 SER A N 1
ATOM 1437 C CA . SER A 1 179 ? -0.536 -2.845 3.901 1.00 94.94 179 SER A CA 1
ATOM 1438 C C . SER A 1 179 ? -0.918 -3.780 5.056 1.00 94.94 179 SER A C 1
ATOM 1440 O O . SER A 1 179 ? -0.541 -3.525 6.197 1.00 94.94 179 SER A O 1
ATOM 1442 N N . TYR A 1 180 ? -1.617 -4.882 4.769 1.00 92.88 180 TYR A N 1
ATOM 1443 C CA . TYR A 1 180 ? -2.003 -5.863 5.781 1.00 92.88 180 TYR A CA 1
ATOM 1444 C C . TYR A 1 180 ? -0.791 -6.604 6.358 1.00 92.88 180 TYR A C 1
ATOM 1446 O O . TYR A 1 180 ? -0.629 -6.635 7.575 1.00 92.88 180 TYR A O 1
ATOM 1454 N N . GLU A 1 181 ? 0.100 -7.117 5.508 1.00 92.75 181 GLU A N 1
ATOM 1455 C CA . GLU A 1 181 ? 1.342 -7.777 5.940 1.00 92.75 181 GLU A CA 1
ATOM 1456 C C . GLU A 1 181 ? 2.243 -6.838 6.753 1.00 92.75 181 GLU A C 1
ATOM 1458 O O . GLU A 1 181 ? 2.879 -7.270 7.713 1.00 92.75 181 GLU A O 1
ATOM 1463 N N . THR A 1 182 ? 2.251 -5.538 6.424 1.00 95.19 182 THR A N 1
ATOM 1464 C CA . THR A 1 182 ? 2.939 -4.520 7.235 1.00 95.19 182 THR A CA 1
ATOM 1465 C C . THR A 1 182 ? 2.403 -4.512 8.669 1.00 95.19 182 THR A C 1
ATOM 1467 O O . THR A 1 182 ? 3.183 -4.583 9.618 1.00 95.19 182 THR A O 1
ATOM 1470 N N . LEU A 1 183 ? 1.077 -4.470 8.848 1.00 96.06 183 LEU A N 1
ATOM 1471 C CA . LEU A 1 183 ? 0.465 -4.493 10.180 1.00 96.06 183 LEU A CA 1
ATOM 1472 C C . LEU A 1 183 ? 0.665 -5.839 10.889 1.00 96.06 183 LEU A C 1
ATOM 1474 O O . LEU A 1 183 ? 0.917 -5.854 12.092 1.00 96.06 183 LEU A O 1
ATOM 1478 N N . GLN A 1 184 ? 0.613 -6.960 10.164 1.00 93.19 184 GLN A N 1
ATOM 1479 C CA . GLN A 1 184 ? 0.909 -8.280 10.731 1.00 93.19 184 GLN A CA 1
ATOM 1480 C C . GLN A 1 184 ? 2.337 -8.348 11.281 1.00 93.19 184 GLN A C 1
ATOM 1482 O O . GLN A 1 184 ? 2.539 -8.796 12.410 1.00 93.19 184 GLN A O 1
ATOM 1487 N N . TRP A 1 185 ? 3.322 -7.855 10.521 1.00 95.12 185 TRP A N 1
ATOM 1488 C CA . TRP A 1 185 ? 4.701 -7.770 10.995 1.00 95.12 185 TRP A CA 1
ATOM 1489 C C . TRP A 1 185 ? 4.812 -6.857 12.217 1.00 95.12 185 TRP A C 1
ATOM 1491 O O . TRP A 1 185 ? 5.463 -7.219 13.188 1.00 95.12 185 TRP A O 1
ATOM 1501 N N . MET A 1 186 ? 4.133 -5.708 12.235 1.00 96.12 186 MET A N 1
ATOM 1502 C CA . MET A 1 186 ? 4.171 -4.805 13.393 1.00 96.12 186 MET A CA 1
ATOM 1503 C C . MET A 1 186 ? 3.570 -5.415 14.665 1.00 96.12 186 MET A C 1
ATOM 1505 O O . MET A 1 186 ? 4.022 -5.096 15.764 1.00 96.12 186 MET A O 1
ATOM 1509 N N . GLN A 1 187 ? 2.572 -6.289 14.533 1.00 92.75 187 GLN A N 1
ATOM 1510 C CA . GLN A 1 187 ? 1.970 -6.995 15.667 1.00 92.75 187 GLN A CA 1
ATOM 1511 C C . GLN A 1 187 ? 2.874 -8.106 16.223 1.00 92.75 187 GLN A C 1
ATOM 1513 O O . GLN A 1 187 ? 2.793 -8.417 17.410 1.00 92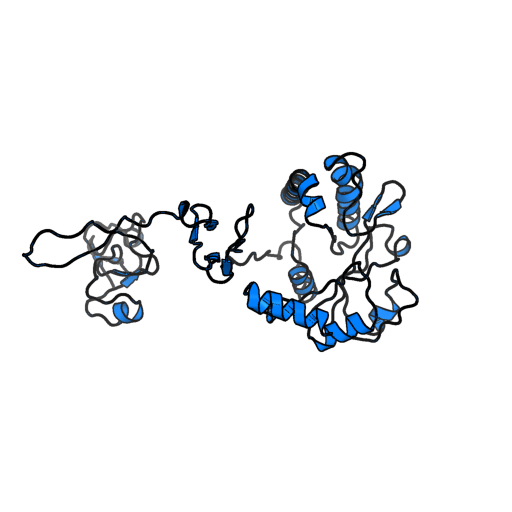.75 187 GLN A O 1
ATOM 1518 N N . ASN A 1 188 ? 3.743 -8.689 15.394 1.00 94.56 188 ASN A N 1
ATOM 1519 C CA . ASN A 1 188 ? 4.705 -9.710 15.801 1.00 94.56 188 ASN A CA 1
ATOM 1520 C C . ASN A 1 188 ? 6.045 -9.531 15.057 1.00 94.56 188 ASN A C 1
ATOM 1522 O O . ASN A 1 188 ? 6.340 -10.285 14.123 1.00 94.56 188 ASN A O 1
ATOM 1526 N N . PRO A 1 189 ? 6.847 -8.517 15.431 1.00 95.31 189 PRO A N 1
ATOM 1527 C CA . PRO A 1 189 ? 8.011 -8.127 14.653 1.00 95.31 189 PRO A CA 1
ATOM 1528 C C . PRO A 1 189 ? 9.118 -9.166 14.761 1.00 95.31 189 PRO A C 1
ATOM 1530 O O . PRO A 1 189 ? 9.547 -9.549 15.851 1.00 95.31 189 PRO A O 1
ATOM 1533 N N . VAL A 1 190 ? 9.632 -9.566 13.602 1.00 94.75 190 VAL A N 1
ATOM 1534 C CA . VAL A 1 190 ? 10.807 -10.431 13.473 1.00 94.75 190 VAL A CA 1
ATOM 1535 C C . VAL A 1 190 ? 11.927 -9.690 12.736 1.00 94.75 190 VAL A C 1
ATOM 1537 O O . VAL A 1 190 ? 11.638 -8.836 11.890 1.00 94.75 190 VAL A O 1
ATOM 1540 N N . PRO A 1 191 ? 13.210 -9.983 13.023 1.00 95.62 191 PRO A N 1
ATOM 1541 C CA . PRO A 1 191 ? 14.323 -9.470 12.228 1.00 95.62 191 PRO A CA 1
ATOM 1542 C C . PRO A 1 191 ? 14.186 -9.864 10.752 1.00 95.62 191 PRO A C 1
ATOM 1544 O O . PRO A 1 191 ? 13.633 -10.919 10.452 1.00 95.62 191 PRO A O 1
ATOM 1547 N N . ALA A 1 192 ? 14.765 -9.077 9.840 1.00 94.00 192 ALA A N 1
ATOM 1548 C CA . ALA A 1 192 ? 14.723 -9.360 8.399 1.00 94.00 192 ALA A CA 1
ATOM 1549 C C . ALA A 1 192 ? 15.195 -10.786 8.049 1.00 94.00 192 ALA A C 1
ATOM 1551 O O . ALA A 1 192 ? 14.578 -11.450 7.229 1.00 94.00 192 ALA A O 1
ATOM 1552 N N . SER A 1 193 ? 16.207 -11.308 8.752 1.00 95.50 193 SER A N 1
ATOM 1553 C CA . SER A 1 193 ? 16.720 -12.676 8.566 1.00 95.50 193 SER A CA 1
ATOM 1554 C C . SER A 1 193 ? 15.739 -13.797 8.934 1.00 95.50 193 SER A C 1
ATOM 1556 O O . SER A 1 193 ? 15.999 -14.959 8.634 1.00 95.50 193 SER A O 1
ATOM 1558 N N . GLN A 1 194 ? 14.645 -13.471 9.623 1.00 93.88 194 GLN A N 1
ATOM 1559 C CA . GLN A 1 194 ? 13.581 -14.397 10.014 1.00 93.88 194 GLN A CA 1
ATOM 1560 C C . GLN A 1 194 ? 12.255 -14.074 9.321 1.00 93.88 194 GLN A C 1
ATOM 1562 O O . GLN A 1 194 ? 11.302 -14.843 9.446 1.00 93.88 194 GLN A O 1
ATOM 1567 N N . TYR A 1 195 ? 12.170 -12.940 8.623 1.00 90.75 195 TYR A N 1
ATOM 1568 C CA . TYR A 1 195 ? 10.977 -12.585 7.883 1.00 90.75 195 TYR A CA 1
ATOM 1569 C C . TYR A 1 195 ? 10.910 -13.434 6.618 1.00 90.75 195 TYR A C 1
ATOM 1571 O O . TYR A 1 195 ? 11.774 -13.362 5.748 1.00 90.75 195 TYR A O 1
ATOM 1579 N N . VAL A 1 196 ? 9.868 -14.252 6.529 1.00 83.56 196 VAL A N 1
ATOM 1580 C CA . VAL A 1 196 ? 9.552 -15.014 5.327 1.00 83.56 196 VAL A CA 1
ATOM 1581 C C . VAL A 1 196 ? 8.315 -14.375 4.734 1.00 83.56 196 VAL A C 1
ATOM 1583 O O . VAL A 1 196 ? 7.232 -14.477 5.311 1.00 83.56 196 VAL A O 1
ATOM 1586 N N . GLN A 1 197 ? 8.476 -13.709 3.593 1.00 78.88 197 GLN A N 1
ATOM 1587 C CA . GLN A 1 197 ? 7.333 -13.212 2.846 1.00 78.88 197 GLN A CA 1
ATOM 1588 C C . GLN A 1 197 ? 6.563 -14.416 2.302 1.00 78.88 197 GLN A C 1
ATOM 1590 O O . GLN A 1 197 ? 6.978 -15.065 1.341 1.00 78.88 197 GLN A O 1
ATOM 1595 N N . SER A 1 198 ? 5.452 -14.752 2.953 1.00 67.88 198 SER A N 1
ATOM 1596 C CA . SER A 1 198 ? 4.542 -15.758 2.437 1.00 67.88 198 SER A CA 1
ATOM 1597 C C . SER A 1 198 ? 3.695 -15.108 1.354 1.00 67.88 198 SER A C 1
ATOM 1599 O O . SER A 1 198 ? 2.680 -14.489 1.654 1.00 67.88 198 SER A O 1
ATOM 1601 N N . CYS A 1 199 ? 4.070 -15.280 0.093 1.00 58.81 199 CYS A N 1
ATOM 1602 C CA . CYS A 1 199 ? 3.059 -15.274 -0.952 1.00 58.81 199 CYS A CA 1
ATOM 1603 C C . CYS A 1 199 ? 2.302 -16.591 -0.772 1.00 58.81 199 CYS A C 1
ATOM 1605 O O . CYS A 1 199 ? 2.890 -17.638 -1.065 1.00 58.81 199 CYS A O 1
ATOM 1607 N N . PRO A 1 200 ? 1.065 -16.611 -0.237 1.00 55.50 200 PRO A N 1
ATOM 1608 C CA . PRO A 1 200 ? 0.300 -17.842 -0.301 1.00 55.50 200 PRO A CA 1
ATOM 1609 C C . PRO A 1 200 ? 0.299 -18.288 -1.769 1.00 55.50 200 PRO A C 1
ATOM 1611 O O . PRO A 1 200 ? 0.186 -17.447 -2.662 1.00 55.50 200 PRO A O 1
ATOM 1614 N N . GLU A 1 201 ? 0.402 -19.591 -2.049 1.00 52.19 201 GLU A N 1
ATOM 1615 C CA . GLU A 1 201 ? 0.183 -20.151 -3.398 1.00 52.19 201 GLU A CA 1
ATOM 1616 C C . GLU A 1 201 ? -1.278 -19.951 -3.872 1.00 52.19 201 GLU A C 1
ATOM 1618 O O . GLU A 1 201 ? -1.839 -20.738 -4.634 1.00 52.19 201 GLU A O 1
ATOM 1623 N N . GLN A 1 202 ? -1.941 -18.892 -3.410 1.00 52.38 202 GLN A N 1
ATOM 1624 C CA . GLN A 1 202 ? -3.117 -18.343 -4.032 1.00 52.38 202 GLN A CA 1
ATOM 1625 C C . GLN A 1 202 ? -2.703 -17.935 -5.440 1.00 52.38 202 GLN A C 1
ATOM 1627 O O . GLN A 1 202 ? -1.992 -16.954 -5.659 1.00 52.38 202 GLN A O 1
ATOM 1632 N N . LYS A 1 203 ? -3.162 -18.716 -6.420 1.00 50.06 203 LYS A N 1
ATOM 1633 C CA . LYS A 1 203 ? -3.328 -18.217 -7.779 1.00 50.06 203 LYS A CA 1
ATOM 1634 C C . LYS A 1 203 ? -4.169 -16.950 -7.674 1.00 50.06 203 LYS A C 1
ATOM 1636 O O . LYS A 1 203 ? -5.388 -17.033 -7.581 1.00 50.06 203 LYS A O 1
ATOM 1641 N N . LEU A 1 204 ? -3.518 -15.791 -7.661 1.00 58.81 204 LEU A N 1
ATOM 1642 C CA . LEU A 1 204 ? -4.196 -14.524 -7.860 1.00 58.81 204 LEU A CA 1
ATOM 1643 C C . LEU A 1 204 ? -4.777 -14.580 -9.271 1.00 58.81 204 LEU A C 1
ATOM 1645 O O . LEU A 1 204 ? -4.059 -14.541 -10.272 1.00 58.81 204 LEU A O 1
ATOM 1649 N N . CYS A 1 205 ? -6.083 -14.794 -9.335 1.00 64.38 205 CYS A N 1
ATOM 1650 C CA . CYS A 1 205 ? -6.819 -14.807 -10.574 1.00 64.38 205 CYS A CA 1
ATOM 1651 C C . CYS A 1 205 ? -7.022 -13.361 -11.017 1.00 64.38 205 CYS A C 1
ATOM 1653 O O . CYS A 1 205 ? -7.721 -12.605 -10.347 1.00 64.38 205 CYS A O 1
ATOM 1655 N N . PHE A 1 206 ? -6.468 -12.974 -12.157 1.00 64.94 206 PHE A N 1
ATOM 1656 C CA . PHE A 1 206 ? -6.788 -11.683 -12.755 1.00 64.94 206 PHE A CA 1
ATOM 1657 C C . PHE A 1 206 ? -7.747 -11.894 -13.920 1.00 64.94 206 PHE A C 1
ATOM 1659 O O . PHE A 1 206 ? -7.565 -12.818 -14.716 1.00 64.94 206 PHE A O 1
ATOM 1666 N N . ALA A 1 207 ? -8.750 -11.023 -14.037 1.00 65.88 207 ALA A N 1
ATOM 1667 C CA . ALA A 1 207 ? -9.523 -10.937 -15.266 1.00 65.88 207 ALA A CA 1
ATOM 1668 C C . ALA A 1 207 ? -8.573 -10.630 -16.449 1.00 65.88 207 ALA A C 1
ATOM 1670 O O . ALA A 1 207 ? -7.570 -9.930 -16.256 1.00 65.88 207 ALA A O 1
ATOM 1671 N N . PRO A 1 208 ? -8.855 -11.132 -17.665 1.00 67.81 208 PRO A N 1
ATOM 1672 C CA . PRO A 1 208 ? -8.040 -10.854 -18.848 1.00 67.81 208 PRO A CA 1
ATOM 1673 C C . PRO A 1 208 ? -7.825 -9.344 -19.045 1.00 67.81 208 PRO A C 1
ATOM 1675 O O . PRO A 1 208 ? -8.787 -8.576 -19.039 1.00 67.81 208 PRO A O 1
ATOM 1678 N N . ARG A 1 209 ? -6.563 -8.913 -19.198 1.00 55.38 209 ARG A N 1
ATOM 1679 C CA . ARG A 1 209 ? -6.153 -7.492 -19.124 1.00 55.38 209 ARG A CA 1
ATOM 1680 C C . ARG A 1 209 ? -6.769 -6.580 -20.190 1.00 55.38 209 ARG A C 1
ATOM 1682 O O . ARG A 1 209 ? -6.979 -5.408 -19.900 1.00 55.38 209 ARG A O 1
ATOM 1689 N N . ASP A 1 210 ? -7.046 -7.090 -21.388 1.00 56.56 210 ASP A N 1
ATOM 1690 C CA . ASP A 1 210 ? -7.342 -6.225 -22.541 1.00 56.56 210 ASP A CA 1
ATOM 1691 C C . ASP A 1 210 ? -8.834 -5.888 -22.696 1.00 56.56 210 ASP A C 1
ATOM 1693 O O . ASP A 1 210 ? -9.188 -4.833 -23.218 1.00 56.56 210 ASP A O 1
ATOM 1697 N N . THR A 1 211 ? -9.724 -6.758 -22.218 1.00 59.00 211 THR A N 1
ATOM 1698 C CA . THR A 1 211 ? -11.184 -6.601 -22.359 1.00 59.00 211 THR A CA 1
ATOM 1699 C C . THR A 1 211 ? -11.953 -6.940 -21.084 1.00 59.00 211 THR A C 1
ATOM 1701 O O . THR A 1 211 ? -13.149 -6.665 -21.007 1.00 59.00 211 THR A O 1
ATOM 1704 N N . GLY A 1 212 ? -11.304 -7.508 -20.061 1.00 64.69 212 GLY A N 1
ATOM 1705 C CA . GLY A 1 212 ? -11.985 -8.037 -18.883 1.00 64.69 212 GLY A CA 1
ATOM 1706 C C . GLY A 1 212 ? -13.083 -9.043 -19.249 1.00 64.69 212 GLY A C 1
ATOM 1707 O O . GLY A 1 212 ? -13.073 -9.674 -20.306 1.00 64.69 212 GLY A O 1
ATOM 1708 N N . CYS A 1 213 ? -14.082 -9.169 -18.381 1.00 77.31 213 CYS A N 1
ATOM 1709 C CA . CYS A 1 213 ? -15.294 -9.935 -18.665 1.00 77.31 213 CYS A CA 1
ATOM 1710 C C . CYS A 1 213 ? -16.409 -9.013 -19.182 1.00 77.31 213 CYS A C 1
ATOM 1712 O O . CYS A 1 213 ? -17.522 -9.074 -18.685 1.00 77.31 213 CYS A O 1
ATOM 1714 N N . MET A 1 214 ? -16.130 -8.137 -20.158 1.00 77.44 214 MET A N 1
ATOM 1715 C CA . MET A 1 214 ? -17.048 -7.072 -20.627 1.00 77.44 214 MET A CA 1
ATOM 1716 C C . MET A 1 214 ? -18.455 -7.546 -21.048 1.00 77.44 214 MET A C 1
ATOM 1718 O O . MET A 1 214 ? -19.384 -6.743 -21.089 1.00 77.44 214 MET A O 1
ATOM 1722 N N . PHE A 1 215 ? -18.635 -8.843 -21.314 1.00 83.06 215 PHE A N 1
ATOM 1723 C CA . PHE A 1 215 ? -19.929 -9.470 -21.608 1.00 83.06 215 PHE A CA 1
ATOM 1724 C C . PHE A 1 215 ? -20.289 -10.608 -20.636 1.00 83.06 215 PHE A C 1
ATOM 1726 O O . PHE A 1 215 ? -20.888 -11.615 -21.014 1.00 83.06 215 PHE A O 1
ATOM 1733 N N . GLY A 1 216 ? -19.877 -10.470 -19.381 1.00 83.69 216 GLY A N 1
ATOM 1734 C CA . GLY A 1 216 ? -20.066 -11.450 -18.323 1.00 83.69 216 GLY A CA 1
ATOM 1735 C C . GLY A 1 216 ? -19.667 -10.891 -16.962 1.00 83.69 216 GLY A C 1
ATOM 1736 O O . GLY A 1 216 ? -19.609 -9.679 -16.767 1.00 83.69 216 GLY A O 1
ATOM 1737 N N . GLN A 1 217 ? -19.359 -11.787 -16.035 1.00 81.94 217 GLN A N 1
ATOM 1738 C CA . GLN A 1 217 ? -18.778 -11.463 -14.733 1.00 81.94 217 GLN A CA 1
ATOM 1739 C C . GLN A 1 217 ? -17.487 -12.254 -14.540 1.00 81.94 217 GLN A C 1
ATOM 1741 O O . GLN A 1 217 ? -17.340 -13.358 -15.062 1.00 81.94 217 GLN A O 1
ATOM 1746 N N . PHE A 1 218 ? -16.519 -11.685 -13.827 1.00 81.62 218 PHE A N 1
ATOM 1747 C CA . PHE A 1 218 ? -15.329 -12.437 -13.449 1.00 81.62 218 PHE A CA 1
ATOM 1748 C C . PHE A 1 218 ? -15.632 -13.263 -12.207 1.00 81.62 218 PHE A C 1
ATOM 1750 O O . PHE A 1 218 ? -15.995 -12.723 -11.169 1.00 81.62 218 PHE A O 1
ATOM 1757 N N . ASN A 1 219 ? -15.445 -14.569 -12.309 1.00 76.00 219 ASN A N 1
ATOM 1758 C CA . ASN A 1 219 ? -15.585 -15.482 -11.199 1.00 76.00 219 ASN A CA 1
ATOM 1759 C C . ASN A 1 219 ? -14.225 -15.649 -10.513 1.00 76.00 219 ASN A C 1
ATOM 1761 O O . ASN A 1 219 ? -13.336 -16.348 -11.013 1.00 76.00 219 ASN A O 1
ATOM 1765 N N . GLY A 1 220 ? -14.076 -14.977 -9.369 1.00 67.88 220 GLY A N 1
ATOM 1766 C CA . GLY A 1 220 ? -12.868 -15.009 -8.545 1.00 67.88 220 GLY A CA 1
ATOM 1767 C C . GLY A 1 220 ? -12.547 -16.386 -7.954 1.00 67.88 220 GLY A C 1
ATOM 1768 O O . GLY A 1 220 ? -11.381 -16.659 -7.689 1.00 67.88 220 GLY A O 1
ATOM 1769 N N . GLU A 1 221 ? -13.531 -17.284 -7.820 1.00 69.69 221 GLU A N 1
ATOM 1770 C CA . GLU A 1 221 ? -13.308 -18.657 -7.341 1.00 69.69 221 GLU A CA 1
ATOM 1771 C C . GLU A 1 221 ? -12.716 -19.558 -8.433 1.00 69.69 221 GLU A C 1
ATOM 1773 O O . GLU A 1 221 ? -11.805 -20.349 -8.187 1.00 69.69 221 GLU A O 1
ATOM 1778 N N . THR A 1 222 ? -13.234 -19.456 -9.661 1.00 76.69 222 THR A N 1
ATOM 1779 C CA . THR A 1 222 ? -12.790 -20.288 -10.794 1.00 76.69 222 THR A CA 1
ATOM 1780 C C . THR A 1 222 ? -11.657 -19.657 -11.601 1.00 76.69 222 THR A C 1
ATOM 1782 O O . THR A 1 222 ? -11.081 -20.326 -12.463 1.00 76.69 222 THR A O 1
ATOM 1785 N N . CYS A 1 223 ? -11.311 -18.399 -11.315 1.00 75.62 223 CYS A N 1
ATOM 1786 C CA . CYS A 1 223 ? -10.380 -17.568 -12.073 1.00 75.62 223 CYS A CA 1
ATOM 1787 C C . CYS A 1 223 ? -10.792 -17.334 -13.539 1.00 75.62 223 CYS A C 1
ATOM 1789 O O . CYS A 1 223 ? -9.941 -17.357 -14.434 1.00 75.62 223 CYS A O 1
ATOM 1791 N N . GLN A 1 224 ? -12.084 -17.184 -13.831 1.00 83.38 224 GLN A N 1
ATOM 1792 C CA . GLN A 1 224 ? -12.575 -17.204 -15.209 1.00 83.38 224 GLN A CA 1
ATOM 1793 C C . GLN A 1 224 ? -13.742 -16.239 -15.459 1.00 83.38 224 GLN A C 1
ATOM 1795 O O . GLN A 1 224 ? -14.493 -15.922 -14.549 1.00 83.38 224 GLN A O 1
ATOM 1800 N N . CYS A 1 225 ? -13.940 -15.800 -16.707 1.00 85.00 225 CYS A N 1
ATOM 1801 C CA . CYS A 1 225 ? -15.122 -15.014 -17.074 1.00 85.00 225 CYS A CA 1
ATOM 1802 C C . CYS A 1 225 ? -16.362 -15.897 -17.286 1.00 85.00 225 CYS A C 1
ATOM 1804 O O . CYS A 1 225 ? -16.390 -16.712 -18.214 1.00 85.00 225 CYS A O 1
ATOM 1806 N N . ASP A 1 226 ? -17.398 -15.713 -16.478 1.00 88.25 226 ASP A N 1
ATOM 1807 C CA . ASP A 1 226 ? -18.728 -16.292 -16.658 1.00 88.25 226 ASP A CA 1
ATOM 1808 C C . ASP A 1 226 ? -19.529 -15.408 -17.621 1.00 88.25 226 ASP A C 1
ATOM 1810 O O . ASP A 1 226 ? -20.038 -14.348 -17.261 1.00 88.25 226 ASP A O 1
ATOM 1814 N N . CYS A 1 227 ? -19.568 -15.811 -18.892 1.00 87.88 227 CYS A N 1
ATOM 1815 C CA . CYS A 1 227 ? -20.149 -15.004 -19.963 1.00 87.88 227 CYS A CA 1
ATOM 1816 C C . CYS A 1 227 ? -21.672 -15.117 -20.007 1.00 87.88 227 CYS A C 1
ATOM 1818 O O . CYS A 1 227 ? -22.232 -16.215 -20.002 1.00 87.88 227 CYS A O 1
ATOM 1820 N N . THR A 1 228 ? -22.339 -13.971 -20.104 1.00 87.44 228 THR A N 1
ATOM 1821 C CA . THR A 1 228 ? -23.793 -13.893 -20.221 1.00 87.44 228 THR A CA 1
ATOM 1822 C C . THR A 1 228 ? -24.199 -14.249 -21.646 1.00 87.44 228 THR A C 1
ATOM 1824 O O . THR A 1 228 ? -23.622 -13.743 -22.605 1.00 87.44 228 THR A O 1
ATOM 1827 N N . ALA A 1 229 ? -25.214 -15.095 -21.826 1.00 82.56 229 ALA A N 1
ATOM 1828 C CA . ALA A 1 229 ? -25.714 -15.411 -23.164 1.00 82.56 229 ALA A CA 1
ATOM 1829 C C . ALA A 1 229 ? -26.146 -14.123 -23.912 1.00 82.56 229 ALA A C 1
ATOM 1831 O O . ALA A 1 229 ? -26.792 -13.266 -23.304 1.00 82.56 229 ALA A O 1
ATOM 1832 N N . PRO A 1 230 ? -25.835 -13.966 -25.217 1.00 86.31 230 PRO A N 1
ATOM 1833 C CA . PRO A 1 230 ? -25.306 -14.969 -26.152 1.00 86.31 230 PRO A CA 1
ATOM 1834 C C . PRO A 1 230 ? -23.767 -15.042 -26.244 1.00 86.31 230 PRO A C 1
ATOM 1836 O O . PRO A 1 230 ? -23.247 -15.695 -27.148 1.00 86.31 230 PRO A O 1
ATOM 1839 N N . TYR A 1 231 ? -23.037 -14.362 -25.362 1.00 87.69 231 TYR A N 1
ATOM 1840 C CA . TYR A 1 231 ? -21.576 -14.329 -25.359 1.00 87.69 231 TYR A CA 1
ATOM 1841 C C . TYR A 1 231 ? -20.984 -15.595 -24.737 1.00 87.69 231 TYR A C 1
ATOM 1843 O O . TYR A 1 231 ? -21.640 -16.332 -24.001 1.00 87.69 231 TYR A O 1
ATOM 1851 N N . CYS A 1 232 ? -19.719 -15.853 -25.037 1.00 86.19 232 CYS A N 1
ATOM 1852 C CA . CYS A 1 232 ? -19.001 -17.042 -24.590 1.00 86.19 232 CYS A CA 1
ATOM 1853 C C . CYS A 1 232 ? -17.545 -16.700 -24.293 1.00 86.19 232 CYS A C 1
ATOM 1855 O O . CYS A 1 232 ? -17.046 -15.649 -24.690 1.00 86.19 232 CYS A O 1
ATOM 1857 N N . ARG A 1 233 ? -16.847 -17.611 -23.619 1.00 87.69 233 ARG A N 1
ATOM 1858 C CA . ARG A 1 233 ? -15.439 -17.415 -23.296 1.00 87.69 233 ARG A CA 1
ATOM 1859 C C . ARG A 1 233 ? -14.559 -17.684 -24.513 1.00 87.69 233 ARG A C 1
ATOM 1861 O O . ARG A 1 233 ? -14.563 -18.797 -25.032 1.00 87.69 233 ARG A O 1
ATOM 1868 N N . GLY A 1 234 ? -13.822 -16.671 -24.945 1.00 80.56 234 GLY A N 1
ATOM 1869 C CA . GLY A 1 234 ? -12.834 -16.728 -26.008 1.00 80.56 234 GLY A CA 1
ATOM 1870 C C . GLY A 1 234 ? -11.561 -17.487 -25.609 1.00 80.56 234 GLY A C 1
ATOM 1871 O O . GLY A 1 234 ? -11.378 -17.849 -24.442 1.00 80.56 234 GLY A O 1
ATOM 1872 N N . PRO A 1 235 ? -10.657 -17.738 -26.572 1.00 77.69 235 PRO A N 1
ATOM 1873 C CA . PRO A 1 235 ? -9.380 -18.421 -26.334 1.00 77.69 235 PRO A CA 1
ATOM 1874 C C . PRO A 1 235 ? -8.441 -17.693 -25.360 1.00 77.69 235 PRO A C 1
ATOM 1876 O O . PRO A 1 235 ? -7.597 -18.323 -24.731 1.00 77.69 235 PRO A O 1
ATOM 1879 N N . ASP A 1 236 ? -8.590 -16.376 -25.240 1.00 76.50 236 ASP A N 1
ATOM 1880 C CA . ASP A 1 236 ? -7.875 -15.492 -24.313 1.00 76.50 236 ASP A CA 1
ATOM 1881 C C . ASP A 1 236 ? -8.500 -15.456 -22.903 1.00 76.50 236 ASP A C 1
ATOM 1883 O O . ASP A 1 236 ? -7.990 -14.784 -22.008 1.00 76.50 236 ASP A O 1
ATOM 1887 N N . GLY A 1 237 ? -9.601 -16.186 -22.688 1.00 78.94 237 GLY A N 1
ATOM 1888 C CA . GLY A 1 237 ? -10.333 -16.226 -21.426 1.00 78.94 237 GLY A CA 1
ATOM 1889 C C . GLY A 1 237 ? -11.347 -15.094 -21.239 1.00 78.94 237 GLY A C 1
ATOM 1890 O O . GLY A 1 237 ? -12.092 -15.137 -20.258 1.00 78.94 237 GLY A O 1
ATOM 1891 N N . ALA A 1 238 ? -11.417 -14.122 -22.155 1.00 84.69 238 ALA A N 1
ATOM 1892 C CA . ALA A 1 238 ? -12.374 -13.018 -22.108 1.00 84.69 238 ALA A CA 1
ATOM 1893 C C . ALA A 1 238 ? -13.740 -13.429 -22.668 1.00 84.69 238 ALA A C 1
ATOM 1895 O O . ALA A 1 238 ? -13.857 -14.427 -23.377 1.00 84.69 238 ALA A O 1
ATOM 1896 N N . CYS A 1 239 ? -14.793 -12.662 -22.385 1.00 86.19 239 CYS A N 1
ATOM 1897 C CA . CYS A 1 239 ? -16.067 -12.875 -23.072 1.00 86.19 239 CYS A CA 1
ATOM 1898 C C . CYS A 1 239 ? -16.029 -12.254 -24.467 1.00 86.19 239 CYS A C 1
ATOM 1900 O O . CYS A 1 239 ? -15.662 -11.093 -24.626 1.00 86.19 239 CYS A O 1
ATOM 1902 N N . THR A 1 240 ? -16.429 -13.023 -25.474 1.00 84.31 240 THR A N 1
ATOM 1903 C CA . THR A 1 240 ? -16.435 -12.620 -26.880 1.00 84.31 240 THR A CA 1
ATOM 1904 C C . THR A 1 240 ? -17.789 -12.900 -27.524 1.00 84.31 240 THR A C 1
ATOM 1906 O O . THR A 1 240 ? -18.617 -13.645 -26.990 1.00 84.31 240 THR A O 1
ATOM 1909 N N . GLU A 1 241 ? -18.041 -12.261 -28.665 1.00 85.06 241 GLU A N 1
ATOM 1910 C CA . GLU A 1 241 ? -19.248 -12.490 -29.458 1.00 85.06 241 GLU A CA 1
ATOM 1911 C C . GLU A 1 241 ? -19.366 -13.954 -29.892 1.00 85.06 241 GLU A C 1
ATOM 1913 O O . GLU A 1 241 ? -18.364 -14.634 -30.109 1.00 85.06 241 GLU A O 1
ATOM 1918 N N . PHE A 1 242 ? -20.602 -14.421 -30.096 1.00 80.69 242 PHE A N 1
ATOM 1919 C CA . PHE A 1 242 ? -20.885 -15.822 -30.422 1.00 80.69 242 PHE A CA 1
ATOM 1920 C C . PHE A 1 242 ? -20.080 -16.359 -31.625 1.00 80.69 242 PHE A C 1
ATOM 1922 O O . PHE A 1 242 ? -19.680 -17.519 -31.660 1.00 80.69 242 PHE A O 1
ATOM 1929 N N . VAL A 1 243 ? -19.808 -15.504 -32.616 1.00 82.12 243 VAL A N 1
ATOM 1930 C CA . VAL A 1 243 ? -19.032 -15.853 -33.821 1.00 82.12 243 VAL A CA 1
ATOM 1931 C C . VAL A 1 243 ? -17.562 -16.172 -33.534 1.00 82.12 243 VAL A C 1
ATOM 1933 O O . VAL A 1 243 ? -16.931 -16.885 -34.308 1.00 82.12 243 VAL A O 1
ATOM 1936 N N . ASN A 1 244 ? -17.037 -15.662 -32.421 1.00 80.00 244 ASN A N 1
ATOM 1937 C CA . ASN A 1 244 ? -15.657 -15.830 -31.978 1.00 80.00 244 ASN A CA 1
ATOM 1938 C C . ASN A 1 244 ? -15.539 -16.862 -30.852 1.00 80.00 244 ASN A C 1
ATOM 1940 O O . ASN A 1 244 ? -14.445 -17.056 -30.313 1.00 80.00 244 ASN A O 1
ATOM 1944 N N . CYS A 1 245 ? -16.644 -17.517 -30.477 1.00 77.88 245 CYS A N 1
ATOM 1945 C CA . CYS A 1 245 ? -16.577 -18.620 -29.538 1.00 77.88 245 CYS A CA 1
ATOM 1946 C C . CYS A 1 245 ? -15.594 -19.665 -30.051 1.00 77.88 245 CYS A C 1
ATOM 1948 O O . CYS A 1 245 ? -15.634 -20.004 -31.239 1.00 77.88 245 CYS A O 1
ATOM 1950 N N . PRO A 1 246 ? -14.780 -20.259 -29.164 1.00 73.19 246 PRO A N 1
ATOM 1951 C CA . PRO A 1 246 ? -14.172 -21.533 -29.468 1.00 73.19 246 PRO A CA 1
ATOM 1952 C C . PRO A 1 246 ? -15.328 -22.467 -29.816 1.00 73.19 246 PRO A C 1
ATOM 1954 O O . PRO A 1 246 ? -16.153 -22.804 -28.964 1.00 73.19 246 PRO A O 1
ATOM 1957 N N . VAL A 1 247 ? -15.442 -22.827 -31.091 1.00 64.56 247 VAL A N 1
ATOM 1958 C CA . VAL A 1 247 ? -16.341 -23.893 -31.507 1.00 64.56 247 VAL A CA 1
ATOM 1959 C C . VAL A 1 247 ? -15.880 -25.122 -30.738 1.00 64.56 247 VAL A C 1
ATOM 1961 O O . VAL A 1 247 ? -14.816 -25.678 -31.013 1.00 64.56 247 VAL A O 1
ATOM 1964 N N . GLY A 1 248 ? -16.659 -25.517 -29.726 1.00 51.78 248 GLY A N 1
ATOM 1965 C CA . GLY A 1 248 ? -16.535 -26.845 -29.138 1.00 51.78 248 GLY A CA 1
ATOM 1966 C C . GLY A 1 248 ? -16.576 -27.887 -30.262 1.00 51.78 248 GLY A C 1
ATOM 1967 O O . GLY A 1 248 ? -17.079 -27.574 -31.347 1.00 51.78 248 GLY A O 1
ATOM 1968 N N . PRO A 1 249 ? -16.036 -29.101 -30.049 1.00 38.44 249 PRO A N 1
ATOM 1969 C CA . PRO A 1 249 ? -15.977 -30.117 -31.094 1.00 38.44 249 PRO A CA 1
ATOM 1970 C C . PRO A 1 249 ? -17.348 -30.223 -31.756 1.00 38.44 249 PRO A C 1
ATOM 1972 O O . PRO A 1 249 ? -18.353 -30.462 -31.084 1.00 38.44 249 PRO A O 1
ATOM 1975 N N . THR A 1 250 ? -17.386 -29.935 -33.055 1.00 35.53 250 THR A N 1
ATOM 1976 C CA . THR A 1 250 ? -18.606 -29.895 -33.852 1.00 35.53 250 THR A CA 1
ATOM 1977 C C . THR A 1 250 ? -19.368 -31.193 -33.623 1.00 35.53 250 THR A C 1
ATOM 1979 O O . THR A 1 250 ? -18.866 -32.280 -33.912 1.00 35.53 250 THR A O 1
ATOM 1982 N N . ALA A 1 251 ? -20.573 -31.092 -33.058 1.00 31.98 251 ALA A N 1
ATOM 1983 C CA . ALA A 1 251 ? -21.449 -32.245 -32.935 1.00 31.98 251 ALA A CA 1
ATOM 1984 C C . ALA A 1 251 ? -21.747 -32.790 -34.349 1.00 31.98 251 ALA A C 1
ATOM 1986 O O . ALA A 1 251 ? -21.986 -32.000 -35.269 1.00 31.98 251 ALA A O 1
ATOM 1987 N N . PRO A 1 252 ? -21.706 -34.118 -34.552 1.00 37.84 252 PRO A N 1
ATOM 1988 C CA . PRO A 1 252 ? -21.819 -34.726 -35.870 1.00 37.84 252 PRO A CA 1
ATOM 1989 C C . PRO A 1 252 ? -23.216 -34.512 -36.461 1.00 37.84 252 PRO A C 1
ATOM 1991 O O . PRO A 1 252 ? -24.235 -34.637 -35.779 1.00 37.84 252 PRO A O 1
ATOM 1994 N N . THR A 1 253 ? -23.261 -34.219 -37.757 1.00 35.78 253 THR A N 1
ATOM 1995 C CA . THR A 1 253 ? -24.480 -34.170 -38.571 1.00 35.78 253 THR A CA 1
ATOM 1996 C C . THR A 1 253 ? -25.249 -35.502 -38.502 1.00 35.78 253 THR A C 1
ATOM 1998 O O . THR A 1 253 ? -24.674 -36.575 -38.659 1.00 35.78 253 THR A O 1
ATOM 2001 N N . SER A 1 254 ? -26.567 -35.440 -38.284 1.00 28.56 254 SER A N 1
ATOM 2002 C CA . SER A 1 254 ? -27.513 -36.578 -38.349 1.00 28.56 254 SER A CA 1
ATOM 2003 C C . SER A 1 254 ? -28.383 -36.507 -39.617 1.00 28.56 254 SER A C 1
ATOM 2005 O O . SER A 1 254 ? -28.529 -35.405 -40.148 1.00 28.56 254 SER A O 1
ATOM 2007 N N . PRO A 1 255 ? -29.097 -37.576 -40.046 1.00 42.72 255 PRO A N 1
ATOM 2008 C CA . PRO A 1 255 ? -28.975 -39.000 -39.705 1.00 42.72 255 PRO A CA 1
ATOM 2009 C C . PRO A 1 255 ? -28.901 -39.926 -40.949 1.00 42.72 255 PRO A C 1
ATOM 2011 O O . PRO A 1 255 ? -29.566 -39.699 -41.957 1.00 42.72 255 PRO A O 1
ATOM 2014 N N . ALA A 1 256 ? -28.206 -41.059 -40.838 1.00 31.72 256 ALA A N 1
ATOM 2015 C CA . ALA A 1 256 ? -28.478 -42.236 -41.666 1.00 31.72 256 ALA A CA 1
ATOM 2016 C C . ALA A 1 256 ? -28.413 -43.505 -40.798 1.00 31.72 256 ALA A C 1
ATOM 2018 O O . ALA A 1 256 ? -27.365 -43.846 -40.264 1.00 31.72 256 ALA A O 1
ATOM 2019 N N . THR A 1 257 ? -29.590 -44.117 -40.623 1.00 32.31 257 THR A N 1
ATOM 2020 C CA . THR A 1 257 ? -29.916 -45.513 -40.252 1.00 32.31 257 THR A CA 1
ATOM 2021 C C . THR A 1 257 ? -28.956 -46.324 -39.361 1.00 32.31 257 THR A C 1
ATOM 2023 O O . THR A 1 257 ? -27.862 -46.699 -39.766 1.00 32.31 257 THR A O 1
ATOM 2026 N N . SER A 1 258 ? -29.467 -46.709 -38.184 1.00 27.73 258 SER A N 1
ATOM 2027 C CA . SER A 1 258 ? -28.971 -47.758 -37.265 1.00 27.73 258 SER A CA 1
ATOM 2028 C C . SER A 1 258 ? -28.934 -49.167 -37.906 1.00 27.73 258 SER A C 1
ATOM 2030 O O . SER A 1 258 ? -29.524 -49.324 -38.977 1.00 27.73 258 SER A O 1
ATOM 2032 N N . PRO A 1 259 ? -28.406 -50.232 -37.246 1.00 42.50 259 PRO A N 1
ATOM 2033 C CA . PRO A 1 259 ? -27.802 -50.316 -35.899 1.00 42.50 259 PRO A CA 1
ATOM 2034 C C . PRO A 1 259 ? -26.437 -51.054 -35.849 1.00 42.50 259 PRO A C 1
ATOM 2036 O O . PRO A 1 259 ? -26.114 -51.795 -36.764 1.00 42.50 259 PRO A O 1
ATOM 2039 N N . VAL A 1 260 ? -25.656 -50.895 -34.766 1.00 31.27 260 VAL A N 1
ATOM 2040 C CA . VAL A 1 260 ? -25.156 -51.980 -33.876 1.00 31.27 260 VAL A CA 1
ATOM 2041 C C . VAL A 1 260 ? -24.282 -51.388 -32.746 1.00 31.27 260 VAL A C 1
ATOM 2043 O O . VAL A 1 260 ? -23.270 -50.734 -32.961 1.00 31.27 260 VAL A O 1
ATOM 2046 N N . ASP A 1 261 ? -24.774 -51.657 -31.541 1.00 28.78 261 ASP A N 1
ATOM 2047 C CA . ASP A 1 261 ? -24.230 -51.740 -30.178 1.00 28.78 261 ASP A CA 1
ATOM 2048 C C . ASP A 1 261 ? -22.689 -51.797 -29.942 1.00 28.78 261 ASP A C 1
ATOM 2050 O O . ASP A 1 261 ? -22.018 -52.720 -30.402 1.00 28.78 261 ASP A O 1
ATOM 2054 N N . LYS A 1 262 ? -22.153 -50.866 -29.124 1.00 28.33 262 LYS A N 1
ATOM 2055 C CA . LYS A 1 262 ? -21.617 -51.064 -27.743 1.00 28.33 262 LYS A CA 1
ATOM 2056 C C . LYS A 1 262 ? -20.530 -50.041 -27.359 1.00 28.33 262 LYS A C 1
ATOM 2058 O O . LYS A 1 262 ? -19.394 -50.158 -27.788 1.00 28.33 262 LYS A O 1
ATOM 2063 N N . SER A 1 263 ? -20.915 -49.146 -26.442 1.00 30.59 263 SER A N 1
ATOM 2064 C CA . SER A 1 263 ? -20.167 -48.559 -25.309 1.00 30.59 263 SER A CA 1
ATOM 2065 C C . SER A 1 263 ? -18.793 -47.863 -25.477 1.00 30.59 263 SER A C 1
ATOM 2067 O O . SER A 1 263 ? -18.035 -48.133 -26.398 1.00 30.59 263 SER A O 1
ATOM 2069 N N . PRO A 1 264 ? -18.476 -46.913 -24.567 1.00 39.72 264 PRO A N 1
ATOM 2070 C CA . PRO A 1 264 ? -17.603 -45.767 -24.834 1.00 39.72 264 PRO A CA 1
ATOM 2071 C C . PRO A 1 264 ? -16.219 -45.911 -24.184 1.00 39.72 264 PRO A C 1
ATOM 2073 O O . PRO A 1 264 ? -16.034 -46.826 -23.389 1.00 39.72 264 PRO A O 1
ATOM 2076 N N . VAL A 1 265 ? -15.295 -44.969 -24.451 1.00 30.48 265 VAL A N 1
ATOM 2077 C CA . VAL A 1 265 ? -14.483 -44.257 -23.426 1.00 30.48 265 VAL A CA 1
ATOM 2078 C C . VAL A 1 265 ? -13.452 -43.292 -24.064 1.00 30.48 265 VAL A C 1
ATOM 2080 O O . VAL A 1 265 ? -12.531 -43.687 -24.766 1.00 30.48 265 VAL A O 1
ATOM 2083 N N . THR A 1 266 ? -13.719 -42.004 -23.807 1.00 32.19 266 THR A N 1
ATOM 2084 C CA . THR A 1 266 ? -12.869 -40.854 -23.408 1.00 32.19 266 THR A CA 1
ATOM 2085 C C . THR A 1 266 ? -11.491 -40.541 -24.012 1.00 32.19 266 THR A C 1
ATOM 2087 O O . THR A 1 266 ? -10.542 -41.313 -23.907 1.00 32.19 266 THR A O 1
ATOM 2090 N N . SER A 1 267 ? -11.361 -39.259 -24.380 1.00 27.42 267 SER A N 1
ATOM 2091 C CA . SER A 1 267 ? -10.144 -38.434 -24.306 1.00 27.42 267 SER A CA 1
ATOM 2092 C C . SER A 1 267 ? -9.723 -38.102 -22.853 1.00 27.42 267 SER A C 1
ATOM 2094 O O . SER A 1 267 ? -10.598 -37.990 -21.988 1.00 27.42 267 SER A O 1
ATOM 2096 N N . PRO A 1 268 ? -8.428 -37.854 -22.577 1.00 39.94 268 PRO A N 1
ATOM 2097 C CA . PRO A 1 268 ? -7.902 -37.331 -21.305 1.00 39.94 268 PRO A CA 1
ATOM 2098 C C . PRO A 1 268 ? -7.621 -35.800 -21.460 1.00 39.94 268 PRO A C 1
ATOM 2100 O O . PRO A 1 268 ? -7.541 -35.314 -22.583 1.00 39.94 268 PRO A O 1
ATOM 2103 N N . SER A 1 269 ? -7.520 -34.902 -20.473 1.00 35.25 269 SER A N 1
ATOM 2104 C CA . SER A 1 269 ? -7.275 -34.984 -19.033 1.00 35.25 269 SER A CA 1
ATOM 2105 C C . SER A 1 269 ? -7.770 -33.689 -18.361 1.00 35.25 269 SER A C 1
ATOM 2107 O O . SER A 1 269 ? -7.216 -32.617 -18.584 1.00 35.25 269 SER A O 1
ATOM 2109 N N . SER A 1 270 ? -8.747 -33.785 -17.461 1.00 40.53 270 SER A N 1
ATOM 2110 C CA . SER A 1 270 ? -8.673 -33.043 -16.197 1.00 40.53 270 SER A CA 1
ATOM 2111 C C . SER A 1 270 ? -7.877 -33.951 -15.270 1.00 40.53 270 SER A C 1
ATOM 2113 O O . SER A 1 270 ? -8.284 -35.109 -15.130 1.00 40.53 270 SER A O 1
ATOM 2115 N N . VAL A 1 271 ? -6.765 -33.511 -14.683 1.00 51.59 271 VAL A N 1
ATOM 2116 C CA . VAL A 1 271 ? -5.990 -34.377 -13.782 1.00 51.59 271 VAL A CA 1
ATOM 2117 C C . VAL A 1 271 ? -6.780 -34.554 -12.482 1.00 51.59 271 VAL A C 1
ATOM 2119 O O . VAL A 1 271 ? -6.644 -33.803 -11.525 1.00 51.59 271 VAL A O 1
ATOM 2122 N N . LYS A 1 272 ? -7.702 -35.516 -12.510 1.00 71.44 272 LYS A N 1
ATOM 2123 C CA . LYS A 1 272 ? -8.423 -36.051 -11.363 1.00 71.44 272 LYS A CA 1
ATOM 2124 C C . LYS A 1 272 ? -7.539 -37.145 -10.784 1.00 71.44 272 LYS A C 1
ATOM 2126 O O . LYS A 1 272 ? -7.061 -37.987 -11.546 1.00 71.44 272 LYS A O 1
ATOM 2131 N N . GLY A 1 273 ? -7.341 -37.137 -9.468 1.00 84.12 273 GLY A N 1
ATOM 2132 C CA . GLY A 1 273 ? -6.710 -38.261 -8.785 1.00 84.12 273 GLY A CA 1
ATOM 2133 C C . GLY A 1 273 ? -7.381 -39.588 -9.156 1.00 84.12 273 GLY A C 1
ATOM 2134 O O . GLY A 1 273 ? -8.546 -39.619 -9.571 1.00 84.12 273 GLY A O 1
ATOM 2135 N N . CYS A 1 274 ? -6.632 -40.681 -9.067 1.00 91.06 274 CYS A N 1
ATOM 2136 C CA . CYS A 1 274 ? -7.080 -41.997 -9.505 1.00 91.06 274 CYS A CA 1
ATOM 2137 C C . CYS A 1 274 ? -6.621 -43.095 -8.545 1.00 91.06 274 CYS A C 1
ATOM 2139 O O . CYS A 1 274 ? -5.672 -42.921 -7.786 1.00 91.06 274 CYS A O 1
ATOM 2141 N N . CYS A 1 275 ? -7.294 -44.242 -8.592 1.00 92.19 275 CYS A N 1
ATOM 2142 C CA . CYS A 1 275 ? -6.887 -45.417 -7.834 1.00 92.19 275 CYS A CA 1
ATOM 2143 C C . CYS A 1 275 ? -5.894 -46.268 -8.638 1.00 92.19 275 CYS A C 1
ATOM 2145 O O . CYS A 1 275 ? -6.084 -46.460 -9.843 1.00 92.19 275 CYS A O 1
ATOM 2147 N N . SER A 1 276 ? -4.872 -46.793 -7.966 1.00 92.50 276 SER A N 1
ATOM 2148 C CA . SER A 1 276 ? -3.782 -47.574 -8.550 1.00 92.50 276 SER A CA 1
ATOM 2149 C C . SER A 1 276 ? -3.545 -48.868 -7.773 1.00 92.50 276 SER A C 1
ATOM 2151 O O . SER A 1 276 ? -3.382 -48.842 -6.555 1.00 92.50 276 SER A O 1
ATOM 2153 N N . GLY A 1 277 ? -3.492 -50.001 -8.470 1.00 88.88 277 GLY A N 1
ATOM 2154 C CA . GLY A 1 277 ? -3.022 -51.281 -7.933 1.00 88.88 277 GLY A CA 1
ATOM 2155 C C . GLY A 1 277 ? -1.521 -51.489 -8.145 1.00 88.88 277 GLY A C 1
ATOM 2156 O O . GLY A 1 277 ? -0.880 -52.211 -7.378 1.00 88.88 277 GLY A O 1
ATOM 2157 N N . SER A 1 278 ? -0.948 -50.822 -9.153 1.00 89.12 278 SER A N 1
ATOM 2158 C CA . SER A 1 278 ? 0.489 -50.832 -9.441 1.00 89.12 278 SER A CA 1
ATOM 2159 C C . SER A 1 278 ? 1.292 -49.809 -8.627 1.00 89.12 278 SER A C 1
ATOM 2161 O O . SER A 1 278 ? 2.520 -49.860 -8.646 1.00 89.12 278 SER A O 1
ATOM 2163 N N . PHE A 1 279 ? 0.609 -48.912 -7.901 1.00 91.56 279 PHE A N 1
ATOM 2164 C CA . PHE A 1 279 ? 1.153 -47.748 -7.180 1.00 91.56 279 PHE A CA 1
ATOM 2165 C C . PHE A 1 279 ? 1.826 -46.711 -8.098 1.00 91.56 279 PHE A C 1
ATOM 2167 O O . PHE A 1 279 ? 2.480 -45.791 -7.614 1.00 91.56 279 PHE A O 1
ATOM 2174 N N . LYS A 1 280 ? 1.650 -46.835 -9.420 1.00 90.62 280 LYS A N 1
ATOM 2175 C CA . LYS A 1 280 ? 2.211 -45.921 -10.423 1.00 90.62 280 LYS A CA 1
ATOM 2176 C C . LYS A 1 280 ? 1.163 -45.440 -11.417 1.00 90.62 280 LYS A C 1
ATOM 2178 O O . LYS A 1 280 ? 1.045 -44.242 -11.654 1.00 90.62 280 LYS A O 1
ATOM 2183 N N . ASP A 1 281 ? 0.384 -46.366 -11.965 1.00 90.94 281 ASP A N 1
ATOM 2184 C CA . ASP A 1 281 ? -0.566 -46.099 -13.044 1.00 90.94 281 ASP A CA 1
ATOM 2185 C C . ASP A 1 281 ? -2.004 -46.070 -12.528 1.00 90.94 281 ASP A C 1
ATOM 2187 O O . ASP A 1 281 ? -2.340 -46.743 -11.558 1.00 90.94 281 ASP A O 1
ATOM 2191 N N . CYS A 1 282 ? -2.897 -45.349 -13.202 1.00 89.75 282 CYS A N 1
ATOM 2192 C CA . CYS A 1 282 ? -4.334 -45.351 -12.900 1.00 89.75 282 CYS A CA 1
ATOM 2193 C C . CYS A 1 282 ? -5.036 -46.645 -13.373 1.00 89.75 282 CYS A C 1
ATOM 2195 O O . CYS A 1 282 ? -5.997 -46.594 -14.142 1.00 89.75 282 CYS A O 1
ATOM 2197 N N . ASP A 1 283 ? -4.536 -47.810 -12.968 1.00 88.94 283 ASP A N 1
ATOM 2198 C CA . ASP A 1 283 ? -4.924 -49.129 -13.477 1.00 88.94 283 ASP A CA 1
ATOM 2199 C C . ASP A 1 283 ? -6.091 -49.782 -12.706 1.00 88.94 283 ASP A C 1
ATOM 2201 O O . ASP A 1 283 ? -6.752 -50.684 -13.225 1.00 88.94 283 ASP A O 1
ATOM 2205 N N . ALA A 1 284 ? -6.445 -49.273 -11.520 1.00 88.19 284 ALA A N 1
ATOM 2206 C CA . ALA A 1 284 ? -7.563 -49.766 -10.706 1.00 88.19 284 ALA A CA 1
ATOM 2207 C C . ALA A 1 284 ? -8.888 -49.027 -10.994 1.00 88.19 284 ALA A C 1
ATOM 2209 O O . ALA A 1 284 ? -9.592 -48.569 -10.094 1.00 88.19 284 ALA A O 1
ATOM 2210 N N . THR A 1 285 ? -9.267 -48.912 -12.269 1.00 82.12 285 THR A N 1
ATOM 2211 C CA . THR A 1 285 ? -10.446 -48.128 -12.710 1.00 82.12 285 THR A CA 1
ATOM 2212 C C . THR A 1 285 ? -11.800 -48.639 -12.186 1.00 82.12 285 THR A C 1
ATOM 2214 O O . THR A 1 285 ? -12.773 -47.884 -12.148 1.00 82.12 285 THR A O 1
ATOM 2217 N N . TRP A 1 286 ? -11.869 -49.898 -11.743 1.00 82.19 286 TRP A N 1
ATOM 2218 C CA . TRP A 1 286 ? -13.059 -50.546 -11.169 1.00 82.19 286 TRP A CA 1
ATOM 2219 C C . TRP A 1 286 ? -13.305 -50.199 -9.689 1.00 82.19 286 TRP A C 1
ATOM 2221 O O . TRP A 1 286 ? -14.362 -50.506 -9.145 1.00 82.19 286 TRP A O 1
ATOM 2231 N N . CYS A 1 287 ? -12.343 -49.542 -9.047 1.00 81.25 287 CYS A N 1
ATOM 2232 C CA . CYS A 1 287 ? -12.245 -49.353 -7.602 1.00 81.25 287 CYS A CA 1
ATOM 2233 C C . CYS A 1 287 ? -12.839 -48.004 -7.116 1.00 81.25 287 CYS A C 1
ATOM 2235 O O . CYS A 1 287 ? -12.756 -47.647 -5.944 1.00 81.25 287 CYS A O 1
ATOM 2237 N N . GLY A 1 288 ? -13.477 -47.250 -8.022 1.00 73.44 288 GLY A N 1
ATOM 2238 C CA . GLY A 1 288 ? -14.077 -45.934 -7.761 1.00 73.44 288 GLY A CA 1
ATOM 2239 C C . GLY A 1 288 ? -13.201 -44.750 -8.199 1.00 73.44 288 GLY A C 1
ATOM 2240 O O . GLY A 1 288 ? -12.058 -44.916 -8.612 1.00 73.44 288 GLY A O 1
ATOM 2241 N N . LYS A 1 289 ? -13.764 -43.531 -8.159 1.00 82.06 289 LYS A N 1
ATOM 2242 C CA . LYS A 1 289 ? -13.124 -42.280 -8.640 1.00 82.06 289 LYS A CA 1
ATOM 2243 C C . LYS A 1 289 ? -12.824 -41.267 -7.525 1.00 82.06 289 LYS A C 1
ATOM 2245 O O . LYS A 1 289 ? -12.624 -40.091 -7.811 1.00 82.06 289 LYS A O 1
ATOM 2250 N N . THR A 1 290 ? -12.850 -41.701 -6.268 1.00 86.75 290 THR A N 1
ATOM 2251 C CA . THR A 1 290 ? -12.543 -40.875 -5.092 1.00 86.75 290 THR A CA 1
ATOM 2252 C C . THR A 1 290 ? -11.564 -41.614 -4.186 1.00 86.75 290 THR A C 1
ATOM 2254 O O . THR A 1 290 ? -11.538 -42.846 -4.174 1.00 86.75 290 THR A O 1
ATOM 2257 N N . GLU A 1 291 ? -10.794 -40.869 -3.394 1.00 88.06 291 GLU A N 1
ATOM 2258 C CA . GLU A 1 291 ? -9.837 -41.425 -2.430 1.00 88.06 291 GLU A CA 1
ATOM 2259 C C . GLU A 1 291 ? -10.500 -42.389 -1.441 1.00 88.06 291 GLU A C 1
ATOM 2261 O O . GLU A 1 291 ? -10.027 -43.505 -1.238 1.00 88.06 291 GLU A O 1
ATOM 2266 N N . ALA A 1 292 ? -11.659 -42.003 -0.899 1.00 85.38 292 ALA A N 1
ATOM 2267 C CA . ALA A 1 292 ? -12.419 -42.841 0.023 1.00 85.38 292 ALA A CA 1
ATOM 2268 C C . ALA A 1 292 ? -12.863 -44.172 -0.612 1.00 85.38 292 ALA A C 1
ATOM 2270 O O . ALA A 1 292 ? -12.824 -45.205 0.052 1.00 85.38 292 ALA A O 1
ATOM 2271 N N . ALA A 1 293 ? -13.252 -44.167 -1.893 1.00 85.06 293 ALA A N 1
ATOM 2272 C CA . ALA A 1 293 ? -13.631 -45.390 -2.600 1.00 85.06 293 ALA A CA 1
ATOM 2273 C C . ALA A 1 293 ? -12.414 -46.287 -2.879 1.00 85.06 293 ALA A C 1
ATOM 2275 O O . ALA A 1 293 ? -12.489 -47.492 -2.659 1.00 85.06 293 ALA A O 1
ATOM 2276 N N . CYS A 1 294 ? -11.286 -45.690 -3.275 1.00 89.62 294 CYS A N 1
ATOM 2277 C CA . CYS A 1 294 ? -10.035 -46.406 -3.515 1.00 89.62 294 CYS A CA 1
ATOM 2278 C C . CYS A 1 294 ? -9.503 -47.090 -2.246 1.00 89.62 294 CYS A C 1
ATOM 2280 O O . CYS A 1 294 ? -9.126 -48.258 -2.280 1.00 89.62 294 CYS A O 1
ATOM 2282 N N . ASN A 1 295 ? -9.544 -46.397 -1.104 1.00 85.94 295 ASN A N 1
ATOM 2283 C CA . ASN A 1 295 ? -9.075 -46.939 0.174 1.00 85.94 295 ASN A CA 1
ATOM 2284 C C . ASN A 1 295 ? -9.995 -48.042 0.729 1.00 85.94 295 ASN A C 1
ATOM 2286 O O . ASN A 1 295 ? -9.538 -48.919 1.457 1.00 85.94 295 ASN A O 1
ATOM 2290 N N . ALA A 1 296 ? -11.288 -48.023 0.388 1.00 85.00 296 ALA A N 1
ATOM 2291 C CA . ALA A 1 296 ? -12.263 -49.034 0.813 1.00 85.00 296 ALA A CA 1
ATOM 2292 C C . ALA A 1 296 ? -12.255 -50.311 -0.054 1.00 85.00 296 ALA A C 1
ATOM 2294 O O . ALA A 1 296 ? -13.027 -51.241 0.180 1.00 85.00 296 ALA A O 1
ATOM 2295 N N . CYS A 1 297 ? -11.411 -50.352 -1.078 1.00 86.88 297 CYS A N 1
ATOM 2296 C CA . CYS A 1 297 ? -11.418 -51.366 -2.114 1.00 86.88 297 CYS A CA 1
ATOM 2297 C C . CYS A 1 297 ? -10.416 -52.490 -1.825 1.00 86.88 297 CYS A C 1
ATOM 2299 O O . CYS A 1 297 ? -9.319 -52.283 -1.307 1.00 86.88 297 CYS A O 1
ATOM 2301 N N . THR A 1 298 ? -10.793 -53.722 -2.153 1.00 78.06 298 THR A N 1
ATOM 2302 C CA . THR A 1 298 ? -10.005 -54.915 -1.826 1.00 78.06 298 THR A CA 1
ATOM 2303 C C . THR A 1 298 ? -8.799 -55.072 -2.756 1.00 78.06 298 THR A C 1
ATOM 2305 O O . THR A 1 298 ? -8.957 -54.967 -3.968 1.00 78.06 298 THR A O 1
ATOM 2308 N N . GLY A 1 299 ? -7.621 -55.419 -2.222 1.00 73.69 299 GLY A N 1
ATOM 2309 C CA . GLY A 1 299 ? -6.448 -55.793 -3.036 1.00 73.69 299 GLY A CA 1
ATOM 2310 C C . GLY A 1 299 ? -5.189 -54.937 -2.856 1.00 73.69 299 GLY A C 1
ATOM 2311 O O . GLY A 1 299 ? -4.258 -55.087 -3.643 1.00 73.69 299 GLY A O 1
ATOM 2312 N N . GLY A 1 300 ? -5.137 -54.081 -1.827 1.00 78.62 300 GLY A N 1
ATOM 2313 C CA . GLY A 1 300 ? -3.955 -53.268 -1.514 1.00 78.62 300 GLY A CA 1
ATOM 2314 C C . GLY A 1 300 ? -3.730 -52.173 -2.550 1.00 78.62 300 GLY A C 1
ATOM 2315 O O . GLY A 1 300 ? -2.700 -52.165 -3.213 1.00 78.62 300 GLY A O 1
ATOM 2316 N N . MET A 1 301 ? -4.732 -51.310 -2.721 1.00 89.50 301 MET A N 1
ATOM 2317 C CA . MET A 1 301 ? -4.738 -50.211 -3.687 1.00 89.50 301 MET A CA 1
ATOM 2318 C C . MET A 1 301 ? -4.193 -48.924 -3.058 1.00 89.50 301 MET A C 1
ATOM 2320 O O . MET A 1 301 ? -4.265 -48.739 -1.843 1.00 89.50 301 MET A O 1
ATOM 2324 N N . LYS A 1 302 ? -3.698 -48.009 -3.893 1.00 90.44 302 LYS A N 1
ATOM 2325 C CA . LYS A 1 302 ? -3.213 -46.681 -3.507 1.00 90.44 302 LYS A CA 1
ATOM 2326 C C . LYS A 1 302 ? -3.938 -45.605 -4.304 1.00 90.44 302 LYS A C 1
ATOM 2328 O O . LYS A 1 302 ? -4.061 -45.692 -5.525 1.00 90.44 302 LYS A O 1
ATOM 2333 N N . TRP A 1 303 ? -4.382 -44.555 -3.621 1.00 92.94 303 TRP A N 1
ATOM 2334 C CA . TRP A 1 303 ? -4.874 -43.350 -4.279 1.00 92.94 303 TRP A CA 1
ATOM 2335 C C . TRP A 1 303 ? -3.707 -42.458 -4.719 1.00 92.94 303 TRP A C 1
ATOM 2337 O O . TRP A 1 303 ? -2.876 -42.064 -3.900 1.00 92.94 303 TRP A O 1
ATOM 2347 N N . LEU A 1 304 ? -3.664 -42.122 -6.007 1.00 92.06 304 LEU A N 1
ATOM 2348 C CA . LEU A 1 304 ? -2.729 -41.168 -6.592 1.00 92.06 304 LEU A CA 1
ATOM 2349 C C . LEU A 1 304 ? -3.455 -39.837 -6.786 1.00 92.06 304 LEU A C 1
ATOM 2351 O O . LEU A 1 304 ? -4.219 -39.657 -7.737 1.00 92.06 304 LEU A O 1
ATOM 2355 N N . SER A 1 305 ? -3.232 -38.893 -5.873 1.00 87.06 305 SER A N 1
ATOM 2356 C CA . SER A 1 305 ? -3.961 -37.616 -5.811 1.00 87.06 305 SER A CA 1
ATOM 2357 C C . SER A 1 305 ? -3.803 -36.746 -7.064 1.00 87.06 305 SER A C 1
ATOM 2359 O O . SER A 1 305 ? -4.702 -35.970 -7.387 1.00 87.06 305 SER A O 1
ATOM 2361 N N . LYS A 1 306 ? -2.699 -36.921 -7.800 1.00 87.81 306 LYS A N 1
ATOM 2362 C CA . LYS A 1 306 ? -2.369 -36.201 -9.039 1.00 87.81 306 LYS A CA 1
ATOM 2363 C C . LYS A 1 306 ? -2.436 -37.082 -10.297 1.00 87.81 306 LYS A C 1
ATOM 2365 O O . LYS A 1 306 ? -1.923 -36.689 -11.337 1.00 87.81 306 LYS A O 1
ATOM 2370 N N . GLY A 1 307 ? -3.080 -38.248 -10.229 1.00 86.19 307 GLY A N 1
ATOM 2371 C CA . GLY A 1 307 ? -3.111 -39.204 -11.340 1.00 86.19 307 GLY A CA 1
ATOM 2372 C C . GLY A 1 307 ? -1.830 -40.041 -11.431 1.00 86.19 307 GLY A C 1
ATOM 2373 O O . GLY A 1 307 ? -1.085 -40.124 -10.460 1.00 86.19 307 GLY A O 1
ATOM 2374 N N . ALA A 1 308 ? -1.595 -40.689 -12.575 1.00 89.50 308 ALA A N 1
ATOM 2375 C CA . ALA A 1 308 ? -0.434 -41.560 -12.763 1.00 89.50 308 ALA A CA 1
ATOM 2376 C C . ALA A 1 308 ? 0.887 -40.810 -12.515 1.00 89.50 308 ALA A C 1
ATOM 2378 O O . ALA A 1 308 ? 1.034 -39.651 -12.913 1.00 89.50 308 ALA A O 1
ATOM 2379 N N . LEU A 1 309 ? 1.835 -41.471 -11.852 1.00 87.19 309 LEU A N 1
ATOM 2380 C CA . LEU A 1 309 ? 3.140 -40.893 -11.545 1.00 87.19 309 LEU A CA 1
ATOM 2381 C C . LEU A 1 309 ? 4.013 -40.884 -12.804 1.00 87.19 309 LEU A C 1
ATOM 2383 O O . LEU A 1 309 ? 4.182 -41.913 -13.459 1.00 87.19 309 LEU A O 1
ATOM 2387 N N . ASN A 1 310 ? 4.608 -39.729 -13.105 1.00 80.69 310 ASN A N 1
ATOM 2388 C CA . ASN A 1 310 ? 5.535 -39.563 -14.230 1.00 80.69 310 ASN A CA 1
ATOM 2389 C C . ASN A 1 310 ? 7.007 -39.787 -13.839 1.00 80.69 310 ASN A C 1
ATOM 2391 O O . ASN A 1 310 ? 7.888 -39.602 -14.674 1.00 80.69 310 ASN A O 1
ATOM 2395 N N . ASP A 1 311 ? 7.271 -40.176 -12.592 1.00 78.88 311 ASP A N 1
ATOM 2396 C CA . ASP A 1 311 ? 8.623 -40.347 -12.063 1.00 78.88 311 ASP A CA 1
ATOM 2397 C C . ASP A 1 311 ? 9.219 -41.712 -12.462 1.00 78.88 311 ASP A C 1
ATOM 2399 O O . ASP A 1 311 ? 8.505 -42.666 -12.804 1.00 78.88 311 ASP A O 1
ATOM 2403 N N . ASP A 1 312 ? 10.544 -41.845 -12.368 1.00 81.38 312 ASP A N 1
ATOM 2404 C CA . ASP A 1 312 ? 11.290 -43.060 -12.743 1.00 81.38 312 ASP A CA 1
ATOM 2405 C C . ASP A 1 312 ? 11.141 -44.229 -11.746 1.00 81.38 312 ASP A C 1
ATOM 2407 O O . ASP A 1 312 ? 11.762 -45.283 -11.907 1.00 81.38 312 ASP A O 1
ATOM 2411 N N . CYS A 1 313 ? 10.274 -44.090 -10.740 1.00 87.50 313 CYS A N 1
ATOM 2412 C CA . CYS A 1 313 ? 10.002 -45.140 -9.764 1.00 87.50 313 CYS A CA 1
ATOM 2413 C C . CYS A 1 313 ? 9.388 -46.395 -10.415 1.00 87.50 313 CYS A C 1
ATOM 2415 O O . CYS A 1 313 ? 8.668 -46.332 -11.420 1.00 87.50 313 CYS A O 1
ATOM 2417 N N . LYS A 1 314 ? 9.649 -47.567 -9.837 1.00 88.12 314 LYS A N 1
ATOM 2418 C CA . LYS A 1 314 ? 9.161 -48.867 -10.306 1.00 88.12 314 LYS A CA 1
ATOM 2419 C C . LYS A 1 314 ? 7.844 -49.216 -9.618 1.00 88.12 314 LYS A C 1
ATOM 2421 O O . LYS A 1 314 ? 7.726 -49.177 -8.394 1.00 88.12 314 LYS A O 1
ATOM 2426 N N . ALA A 1 315 ? 6.855 -49.567 -10.436 1.00 89.75 315 ALA A N 1
ATOM 2427 C CA . ALA A 1 315 ? 5.548 -50.046 -9.998 1.00 89.75 315 ALA A CA 1
ATOM 2428 C C . ALA A 1 315 ? 5.655 -51.390 -9.247 1.00 89.75 315 ALA A C 1
ATOM 2430 O O . ALA A 1 315 ? 6.733 -51.979 -9.196 1.00 89.75 315 ALA A O 1
ATOM 2431 N N . LYS A 1 316 ? 4.534 -51.908 -8.721 1.00 83.62 316 LYS A N 1
ATOM 2432 C CA . LYS A 1 316 ? 4.402 -53.202 -8.011 1.00 83.62 316 LYS A CA 1
ATOM 2433 C C . LYS A 1 316 ? 4.683 -54.419 -8.916 1.00 83.62 316 LYS A C 1
ATOM 2435 O O . LYS A 1 316 ? 3.795 -55.208 -9.233 1.00 83.62 316 LYS A O 1
ATOM 2440 N N . LEU A 1 317 ? 5.923 -54.525 -9.384 1.00 76.56 317 LEU A N 1
ATOM 2441 C CA . LEU A 1 317 ? 6.443 -55.468 -10.370 1.00 76.56 317 LEU A CA 1
ATOM 2442 C C . LEU A 1 317 ? 7.925 -55.776 -10.083 1.00 76.56 317 LEU A C 1
ATOM 2444 O O . LEU A 1 317 ? 8.567 -55.165 -9.226 1.00 76.56 317 LEU A O 1
ATOM 2448 N N . TRP A 1 318 ? 8.473 -56.737 -10.827 1.00 75.50 318 TRP A N 1
ATOM 2449 C CA . TRP A 1 318 ? 9.874 -57.148 -10.750 1.00 75.50 318 TRP A CA 1
ATOM 2450 C C . TRP A 1 318 ? 10.822 -56.124 -11.400 1.00 75.50 318 TRP A C 1
ATOM 2452 O O . TRP A 1 318 ? 10.519 -55.575 -12.459 1.00 75.50 318 TRP A O 1
ATOM 2462 N N . GLY A 1 319 ? 11.988 -55.901 -10.789 1.00 78.00 319 GLY A N 1
ATOM 2463 C CA . GLY A 1 319 ? 13.086 -55.108 -11.341 1.00 78.00 319 GLY A CA 1
ATOM 2464 C C . GLY A 1 319 ? 13.781 -54.133 -10.384 1.00 78.00 319 GLY A C 1
ATOM 2465 O O . GLY A 1 319 ? 14.591 -53.347 -10.869 1.00 78.00 319 GLY A O 1
ATOM 2466 N N . CYS A 1 320 ? 13.497 -54.120 -9.081 1.00 87.56 320 CYS A N 1
ATOM 2467 C CA . CYS A 1 320 ? 14.177 -53.228 -8.126 1.00 87.56 320 CYS A CA 1
ATOM 2468 C C . CYS A 1 320 ? 15.474 -53.841 -7.567 1.00 87.56 320 CYS A C 1
ATOM 2470 O O . CYS A 1 320 ? 15.631 -55.064 -7.532 1.00 87.56 320 CYS A O 1
ATOM 2472 N N . SER A 1 321 ? 16.399 -52.986 -7.130 1.00 86.62 321 SER A N 1
ATOM 2473 C CA . SER A 1 321 ? 17.639 -53.353 -6.425 1.00 86.62 321 SER A CA 1
ATOM 2474 C C . SER A 1 321 ? 17.710 -52.746 -5.019 1.00 86.62 321 SER A C 1
ATOM 2476 O O . SER A 1 321 ? 18.374 -53.315 -4.154 1.00 86.62 321 SER A O 1
ATOM 2478 N N . ALA A 1 322 ? 17.008 -51.636 -4.780 1.00 87.88 322 ALA A N 1
ATOM 2479 C CA . ALA A 1 322 ? 16.831 -50.998 -3.476 1.00 87.88 322 ALA A CA 1
ATOM 2480 C C . ALA A 1 322 ? 15.400 -50.445 -3.321 1.00 87.88 322 ALA A C 1
ATOM 2482 O O . ALA A 1 322 ? 14.674 -50.315 -4.306 1.00 87.88 322 ALA A O 1
ATOM 2483 N N . ASP A 1 323 ? 14.992 -50.111 -2.092 1.00 88.19 323 ASP A N 1
ATOM 2484 C CA . ASP A 1 323 ? 13.652 -49.566 -1.797 1.00 88.19 323 ASP A CA 1
ATOM 2485 C C . ASP A 1 323 ? 13.372 -48.247 -2.533 1.00 88.19 323 ASP A C 1
ATOM 2487 O O . ASP A 1 323 ? 12.251 -48.016 -2.977 1.00 88.19 323 ASP A O 1
ATOM 2491 N N . GLU A 1 324 ? 14.402 -47.420 -2.727 1.00 88.69 324 GLU A N 1
ATOM 2492 C CA . GLU A 1 324 ? 14.330 -46.138 -3.445 1.00 88.69 324 GLU A CA 1
ATOM 2493 C C . GLU A 1 324 ? 13.965 -46.299 -4.929 1.00 88.69 324 GLU A C 1
ATOM 2495 O O . GLU A 1 324 ? 13.466 -45.363 -5.549 1.00 88.69 324 GLU A O 1
ATOM 2500 N N . ASP A 1 325 ? 14.167 -47.493 -5.499 1.00 87.12 325 ASP A N 1
ATOM 2501 C CA . ASP A 1 325 ? 13.760 -47.779 -6.872 1.00 87.12 325 ASP A CA 1
ATOM 2502 C C . ASP A 1 325 ? 12.238 -47.908 -7.004 1.00 87.12 325 ASP A C 1
ATOM 2504 O O . ASP A 1 325 ? 11.732 -47.876 -8.121 1.00 87.12 325 ASP A O 1
ATOM 2508 N N . CYS A 1 326 ? 11.498 -48.123 -5.913 1.00 89.62 326 CYS A N 1
ATOM 2509 C CA . CYS A 1 326 ? 10.071 -48.429 -5.935 1.00 89.62 326 CYS A CA 1
ATOM 2510 C C . CYS A 1 326 ? 9.201 -47.181 -5.724 1.00 89.62 326 CYS A C 1
ATOM 2512 O O . CYS A 1 326 ? 9.582 -46.240 -5.035 1.00 89.62 326 CYS A O 1
ATOM 2514 N N . CYS A 1 327 ? 8.002 -47.166 -6.313 1.00 91.38 327 CYS A N 1
ATOM 2515 C CA . CYS A 1 327 ? 7.055 -46.069 -6.102 1.00 91.38 327 CYS A CA 1
ATOM 2516 C C . CYS A 1 327 ? 6.569 -46.005 -4.645 1.00 91.38 327 CYS A C 1
ATOM 2518 O O . CYS A 1 327 ? 6.500 -47.022 -3.951 1.00 91.38 327 CYS A O 1
ATOM 2520 N N . GLU A 1 328 ? 6.221 -44.799 -4.190 1.00 87.31 328 GLU A N 1
ATOM 2521 C CA . GLU A 1 328 ? 5.835 -44.517 -2.803 1.00 87.31 328 GLU A CA 1
ATOM 2522 C C . GLU A 1 328 ? 4.759 -45.493 -2.289 1.00 87.31 328 GLU A C 1
ATOM 2524 O O . GLU A 1 328 ? 3.671 -45.603 -2.857 1.00 87.31 328 GLU A O 1
ATOM 2529 N N . GLY A 1 329 ? 5.054 -46.187 -1.185 1.00 85.31 329 GLY A N 1
ATOM 2530 C CA . GLY A 1 329 ? 4.191 -47.224 -0.603 1.00 85.31 329 GLY A CA 1
ATOM 2531 C C . GLY A 1 329 ? 4.589 -48.663 -0.957 1.00 85.31 329 GLY A C 1
ATOM 2532 O O . GLY A 1 329 ? 3.916 -49.598 -0.524 1.00 85.31 329 GLY A O 1
ATOM 2533 N N . LEU A 1 330 ? 5.680 -48.851 -1.704 1.00 89.31 330 LEU A N 1
ATOM 2534 C CA . LEU A 1 330 ? 6.278 -50.151 -2.006 1.00 89.31 330 LEU A CA 1
ATOM 2535 C C . LEU A 1 330 ? 7.703 -50.257 -1.435 1.00 89.31 330 LEU A C 1
ATOM 2537 O O . LEU A 1 330 ? 8.403 -49.257 -1.299 1.00 89.31 330 LEU A O 1
ATOM 2541 N N . LYS A 1 331 ? 8.145 -51.487 -1.159 1.00 89.56 331 LYS A N 1
ATOM 2542 C CA . LYS A 1 331 ? 9.530 -51.840 -0.804 1.00 89.56 331 LYS A CA 1
ATOM 2543 C C . LYS A 1 331 ? 10.079 -52.914 -1.729 1.00 89.56 331 LYS A C 1
ATOM 2545 O O . LYS A 1 331 ? 9.316 -53.720 -2.265 1.00 89.56 331 LYS A O 1
ATOM 2550 N N . CYS A 1 332 ? 11.393 -52.939 -1.906 1.00 90.00 332 CYS A N 1
ATOM 2551 C CA . CYS A 1 332 ? 12.056 -53.899 -2.766 1.00 90.00 332 CYS A CA 1
ATOM 2552 C C . CYS A 1 332 ? 12.321 -55.216 -2.027 1.00 90.00 332 CYS A C 1
ATOM 2554 O O . CYS A 1 332 ? 13.282 -55.349 -1.271 1.00 90.00 332 CYS A O 1
ATOM 2556 N N . LEU A 1 333 ? 11.494 -56.230 -2.286 1.00 88.19 333 LEU A N 1
ATOM 2557 C CA . LEU A 1 333 ? 11.641 -57.571 -1.723 1.00 88.19 333 LEU A CA 1
ATOM 2558 C C . LEU A 1 333 ? 11.912 -58.589 -2.835 1.00 88.19 333 LEU A C 1
ATOM 2560 O O . LEU A 1 333 ? 11.098 -58.794 -3.733 1.00 88.19 333 LEU A O 1
ATOM 2564 N N . GLY A 1 334 ? 13.075 -59.248 -2.786 1.00 82.25 334 GLY A N 1
ATOM 2565 C CA . GLY A 1 334 ? 13.437 -60.285 -3.765 1.00 82.25 334 GLY A CA 1
ATOM 2566 C C . GLY A 1 334 ? 13.485 -59.769 -5.209 1.00 82.25 334 GLY A C 1
ATOM 2567 O O . GLY A 1 334 ? 13.052 -60.463 -6.128 1.00 82.25 334 GLY A O 1
ATOM 2568 N N . SER A 1 335 ? 13.965 -58.535 -5.391 1.00 85.00 335 SER A N 1
ATOM 2569 C CA . SER A 1 335 ? 13.965 -57.802 -6.664 1.00 85.00 335 SER A CA 1
ATOM 2570 C C . SER A 1 335 ? 12.577 -57.479 -7.222 1.00 85.00 335 SER A C 1
ATOM 2572 O O . SER A 1 335 ? 12.465 -57.129 -8.392 1.00 85.00 335 SER A O 1
ATOM 2574 N N . SER A 1 336 ? 11.518 -57.557 -6.415 1.00 85.94 336 SER A N 1
ATOM 2575 C CA . SER A 1 336 ? 10.181 -57.083 -6.774 1.00 85.94 336 SER A CA 1
ATOM 2576 C C . SER A 1 336 ? 9.737 -55.975 -5.834 1.00 85.94 336 SER A C 1
ATOM 2578 O O . SER A 1 336 ? 9.872 -56.102 -4.621 1.00 85.94 336 SER A O 1
ATOM 2580 N N . CYS A 1 337 ? 9.157 -54.911 -6.381 1.00 90.06 337 CYS A N 1
ATOM 2581 C CA . CYS A 1 337 ? 8.488 -53.915 -5.560 1.00 90.06 337 CYS A CA 1
ATOM 2582 C C . CYS A 1 337 ? 7.171 -54.506 -5.045 1.00 90.06 337 CYS A C 1
ATOM 2584 O O . CYS A 1 337 ? 6.327 -54.953 -5.827 1.00 90.06 337 CYS A O 1
ATOM 2586 N N . THR A 1 338 ? 6.997 -54.530 -3.729 1.00 85.69 338 THR A N 1
ATOM 2587 C CA . THR A 1 338 ? 5.828 -55.099 -3.049 1.00 85.69 338 THR A CA 1
ATOM 2588 C C . THR A 1 338 ? 5.294 -54.116 -2.020 1.00 85.69 338 THR A C 1
ATOM 2590 O O . THR A 1 338 ? 6.076 -53.447 -1.352 1.00 85.69 338 THR A O 1
ATOM 2593 N N . SER A 1 339 ? 3.971 -54.025 -1.890 1.00 83.19 339 SER A N 1
ATOM 2594 C CA . SER A 1 339 ? 3.335 -53.241 -0.827 1.00 83.19 339 SER A CA 1
ATOM 2595 C C . SER A 1 339 ? 3.532 -53.956 0.505 1.00 83.19 339 SER A C 1
ATOM 2597 O O . SER A 1 339 ? 3.391 -55.182 0.535 1.00 83.19 339 SER A O 1
ATOM 2599 N N . GLU A 1 340 ? 3.847 -53.209 1.561 1.00 62.16 340 GLU A N 1
ATOM 2600 C CA . GLU A 1 340 ? 3.848 -53.739 2.933 1.00 62.16 340 GLU A CA 1
ATOM 2601 C C . GLU A 1 340 ? 2.469 -54.260 3.361 1.00 62.16 340 GLU A C 1
ATOM 2603 O O . GLU A 1 340 ? 1.441 -53.741 2.860 1.00 62.16 340 GLU A O 1
#

InterPro domains:
  IPR011330 Glycoside hydrolase/deacetylase, beta/alpha-barrel [SSF88713] (3-192)
  IPR052740 Carbohydrate Esterase 4 [PTHR45985] (5-203)

Secondary structure (DSSP, 8-state):
-HHHHHHHHHHHHHH---GGG--EE--GGG---HHHHHHHHHTT-SEE----B--TTTTTTTTSPPPPEEE-HHHHTT--BS-TT-PPPPEEEEEE---PPEE-TT-PEEPSSS---TT-HHHHIIIIIHHHHHHHHTTT---------HHHHHHHHHHHHHHHHHHHHH-TT-----HHHHHHHHHS---GGG------S---PPPPTTTTTTTEEEETTTTEEEEPTT-EE-TTSSEE-GGGS--PSPPPP----------------S---EEESSSSSS--GGG-SSHHHHHTSTTT-EEETTSS--SS-B-SSB--SSGGGBPTTEEEETTEEEE-

Sequence (340 aa):
MTQIQGAVDWLSDECGVPAEEMRGFRTPFLNWDDSTLQNLHQLGFLYDSSIAPVDHTANQRGRNHTWPFTLEQPNIDQFQTVKPSVQISPAPGLWEIPMWSLYDANNQAEIPMDYPNPKGGIAVITDLIHPNFLKRYNGNRAPLGLFFHASWLVANGDVFASWIQEIMDTYEDVFFVTSYETLQWMQNPVPASQYVQSCPEQKLCFAPRDTGCMFGQFNGETCQCDCTAPYCRGPDGACTEFVNCPVGPTAPTSPATSPVDKSPVTSPSSVKGCCSGSFKDCDATWCGKTEAACNACTGGMKWLSKGALNDDCKAKLWGCSADEDCCEGLKCLGSSCTSE

pLDDT: mean 84.24, std 16.39, range [27.42, 98.69]

Radius of gyration: 29.3 Å; chains: 1; bounding box: 51×82×65 Å

Organism: Fistulifera solaris (NCBI:txid1519565)

Foldseek 3Di:
DVVVVVVLVCCCVFVVDPSVVQQEDEDPPLPDAQVNQVVCLVVNRQEYASWAFPCCVVCVLQFRDDAKDAQDPVVQVVTHTPCNVGDHDGRGRYIYGYQYFWAFPVSDTQGAEQGDDPPFLLCCVPGIVVVSVVSCVNHPVHDDDHHYDVVSCVRRVVVVVVVVVVCVVPDLQDDDDDPVVSVVCVVPPDGSVPDDPDPDPPPQQDAQDPCGQVQAGQDRVVSAGPGDPPWDQAPSRHTDHVVRPPPDPDDDDDDDDDDDDDDDDDDDDPQQKAKALQLAANPVRVQDRDQVSNVVDPRDIDIGRRHGDPDQAGTQAAADDFQVNHHPQWGQDPRGTDHD